Protein AF-A0A6B1IAZ5-F1 (afdb_monomer_lite)

Structure (mmCIF, N/CA/C/O backbone):
data_AF-A0A6B1IAZ5-F1
#
_entry.id   AF-A0A6B1IAZ5-F1
#
loop_
_atom_site.group_PDB
_atom_site.id
_atom_site.type_symbol
_atom_site.label_atom_id
_atom_site.label_alt_id
_atom_site.label_comp_id
_atom_site.label_asym_id
_atom_site.label_entity_id
_atom_site.label_seq_id
_atom_site.pdbx_PDB_ins_code
_atom_site.Cartn_x
_atom_site.Cartn_y
_atom_site.Cartn_z
_atom_site.occupancy
_atom_site.B_iso_or_equiv
_atom_site.auth_seq_id
_atom_site.auth_comp_id
_atom_site.auth_asym_id
_atom_site.auth_atom_id
_atom_site.pdbx_PDB_model_num
ATOM 1 N N . MET A 1 1 ? -28.450 -5.907 46.673 1.00 43.41 1 MET A N 1
ATOM 2 C CA . MET A 1 1 ? -27.528 -5.342 45.671 1.00 43.41 1 MET A CA 1
ATOM 3 C C . MET A 1 1 ? -27.796 -3.849 45.690 1.00 43.41 1 MET A C 1
ATOM 5 O O . MET A 1 1 ? -28.942 -3.483 45.451 1.00 43.41 1 MET A O 1
ATOM 9 N N . GLN A 1 2 ? -26.863 -3.029 46.183 1.00 42.84 2 GLN A N 1
ATOM 10 C CA . GLN A 1 2 ? -27.071 -1.576 46.183 1.00 42.84 2 GLN A CA 1
ATOM 11 C C . GLN A 1 2 ? -27.236 -1.116 44.728 1.00 42.84 2 GLN A C 1
ATOM 13 O O . GLN A 1 2 ? -26.562 -1.676 43.865 1.00 42.84 2 GLN A O 1
ATOM 18 N N . PRO A 1 3 ? -28.147 -0.175 44.434 1.00 50.84 3 PRO A N 1
ATOM 19 C CA . PRO A 1 3 ? -28.150 0.472 43.134 1.00 50.84 3 PRO A CA 1
ATOM 20 C C . PRO A 1 3 ? -26.806 1.189 43.001 1.00 50.84 3 PRO A C 1
ATOM 22 O O . PRO A 1 3 ? -26.506 2.073 43.804 1.00 50.84 3 PRO A O 1
ATOM 25 N N . ASP A 1 4 ? -25.974 0.741 42.065 1.00 60.53 4 ASP A N 1
ATOM 26 C CA . ASP A 1 4 ? -24.736 1.434 41.732 1.00 60.53 4 ASP A CA 1
ATOM 27 C C . ASP A 1 4 ? -25.113 2.866 41.320 1.00 60.53 4 ASP A C 1
ATOM 29 O O . ASP A 1 4 ? -25.962 3.071 40.448 1.00 60.53 4 ASP A O 1
ATOM 33 N N . ASP A 1 5 ? -24.564 3.862 42.017 1.00 75.00 5 ASP A N 1
ATOM 34 C CA . ASP A 1 5 ? -24.858 5.270 41.756 1.00 75.00 5 ASP A CA 1
ATOM 35 C C . ASP A 1 5 ? -24.117 5.717 40.492 1.00 75.00 5 ASP A C 1
ATOM 37 O O . ASP A 1 5 ? -23.000 6.235 40.531 1.00 75.00 5 ASP A O 1
ATOM 41 N N . PHE A 1 6 ? -24.737 5.472 39.339 1.00 80.69 6 PHE A N 1
ATOM 42 C CA . PHE A 1 6 ? -24.192 5.865 38.044 1.00 80.69 6 PHE A CA 1
ATOM 43 C C . PHE A 1 6 ? -24.223 7.382 37.816 1.00 80.69 6 PHE A C 1
ATOM 45 O O . PHE A 1 6 ? -23.653 7.841 36.829 1.00 80.69 6 PHE A O 1
ATOM 52 N N . ALA A 1 7 ? -24.847 8.188 38.688 1.00 74.31 7 ALA A N 1
ATOM 53 C CA . ALA A 1 7 ? -24.984 9.634 38.482 1.00 74.31 7 ALA A CA 1
ATOM 54 C C . ALA A 1 7 ? -23.633 10.364 38.371 1.00 74.31 7 ALA A C 1
ATOM 56 O O . ALA A 1 7 ? -23.561 11.413 37.735 1.00 74.31 7 ALA A O 1
ATOM 57 N N . ALA A 1 8 ? -22.571 9.798 38.953 1.00 82.44 8 ALA A N 1
ATOM 58 C CA . ALA A 1 8 ? -21.211 10.326 38.878 1.00 82.44 8 ALA A CA 1
ATOM 59 C C . ALA A 1 8 ? -20.408 9.858 37.644 1.00 82.44 8 ALA A C 1
ATOM 61 O O . ALA A 1 8 ? -19.316 10.369 37.417 1.00 82.44 8 ALA A O 1
ATOM 62 N N . TYR A 1 9 ? -20.913 8.894 36.867 1.00 89.00 9 TYR A N 1
ATOM 63 C CA . TYR A 1 9 ? -20.209 8.324 35.712 1.00 89.00 9 TYR A CA 1
ATOM 64 C C . TYR A 1 9 ? -20.436 9.166 34.457 1.00 89.00 9 TYR A C 1
ATOM 66 O O . TYR A 1 9 ? -21.559 9.626 34.209 1.00 89.00 9 TYR A O 1
ATOM 74 N N . HIS A 1 10 ? -19.394 9.315 33.636 1.00 92.06 10 HIS A N 1
ATOM 75 C CA . HIS A 1 10 ? -19.522 9.918 32.314 1.00 92.06 10 HIS A CA 1
ATOM 76 C C . HIS A 1 10 ? -20.222 8.955 31.349 1.00 92.06 10 HIS A C 1
ATOM 78 O O . HIS A 1 10 ? -20.108 7.735 31.469 1.00 92.06 10 HIS A O 1
ATOM 84 N N . ASP A 1 11 ? -20.949 9.501 30.372 1.00 92.62 11 ASP A N 1
ATOM 85 C CA . ASP A 1 11 ? -21.664 8.687 29.380 1.00 92.62 11 ASP A CA 1
ATOM 86 C C . ASP A 1 11 ? -20.703 7.789 28.585 1.00 92.62 11 ASP A C 1
ATOM 88 O O . ASP A 1 11 ? -21.051 6.658 28.252 1.00 92.62 11 ASP A O 1
ATOM 92 N N . GLU A 1 12 ? -19.472 8.255 28.361 1.00 93.06 12 GLU A N 1
ATOM 93 C CA . GLU A 1 12 ? -18.404 7.496 27.710 1.00 93.06 12 GLU A CA 1
ATOM 94 C C . GLU A 1 12 ? -18.072 6.194 28.456 1.00 93.06 12 GLU A C 1
ATOM 96 O O . GLU A 1 12 ? -18.023 5.133 27.833 1.00 93.06 12 GLU A O 1
ATOM 101 N N . ASP A 1 13 ? -17.935 6.241 29.786 1.00 92.75 13 ASP A N 1
ATOM 102 C CA . ASP A 1 13 ? -17.631 5.066 30.614 1.00 92.75 13 ASP A CA 1
ATOM 103 C C . ASP A 1 13 ? -18.760 4.028 30.543 1.00 92.75 13 ASP A C 1
ATOM 105 O O . ASP A 1 13 ? -18.535 2.821 30.427 1.00 92.75 13 ASP A O 1
ATOM 109 N N . LEU A 1 14 ? -20.005 4.509 30.566 1.00 93.31 14 LEU A N 1
ATOM 110 C CA . LEU A 1 14 ? -21.200 3.673 30.486 1.00 93.31 14 LEU A CA 1
ATOM 111 C C . LEU A 1 14 ? -21.335 3.018 29.101 1.00 93.31 14 LEU A C 1
ATOM 113 O O . LEU A 1 14 ? -21.616 1.820 28.996 1.00 93.31 14 LEU A O 1
ATOM 117 N N . VAL A 1 15 ? -21.100 3.774 28.024 1.00 94.06 15 VAL A N 1
ATOM 118 C CA . VAL A 1 15 ? -21.112 3.240 26.652 1.00 94.06 15 VAL A CA 1
ATOM 119 C C . VAL A 1 15 ? -19.981 2.230 26.462 1.00 94.06 15 VAL A C 1
ATOM 121 O O . VAL A 1 15 ? -20.206 1.159 25.888 1.00 94.06 15 VAL A O 1
ATOM 124 N N . ARG A 1 16 ? -18.787 2.515 26.988 1.00 92.81 16 ARG A N 1
ATOM 125 C CA . ARG A 1 16 ? -17.624 1.620 26.944 1.00 92.81 16 ARG A CA 1
ATOM 126 C C . ARG A 1 16 ? -17.910 0.276 27.614 1.00 92.81 16 ARG A C 1
ATOM 128 O O . ARG A 1 16 ? -17.621 -0.769 27.026 1.00 92.81 16 ARG A O 1
ATOM 135 N N . ALA A 1 17 ? -18.564 0.291 28.777 1.00 92.25 17 ALA A N 1
ATOM 136 C CA . ALA A 1 17 ? -18.971 -0.921 29.486 1.00 92.25 17 ALA A CA 1
ATOM 137 C C . ALA A 1 17 ? -19.972 -1.782 28.689 1.00 92.25 17 ALA A C 1
ATOM 139 O O . ALA A 1 17 ? -19.888 -3.009 28.718 1.00 92.25 17 ALA A O 1
ATOM 140 N N . LEU A 1 18 ? -20.909 -1.173 27.948 1.00 92.44 18 LEU A N 1
ATOM 141 C CA . LEU A 1 18 ? -21.886 -1.910 27.125 1.00 92.44 18 LEU A CA 1
ATOM 142 C C . LEU A 1 18 ? -21.330 -2.447 25.803 1.00 92.44 18 LEU A C 1
ATOM 144 O O . LEU A 1 18 ? -21.937 -3.356 25.218 1.00 92.44 18 LEU A O 1
ATOM 148 N N . THR A 1 19 ? -20.227 -1.867 25.332 1.00 91.31 19 THR A N 1
ATOM 149 C CA . THR A 1 19 ? -19.639 -2.127 24.017 1.00 91.31 19 THR A CA 1
ATOM 150 C C . THR A 1 19 ? -18.312 -2.871 24.156 1.00 91.31 19 THR A C 1
ATOM 152 O O . THR A 1 19 ? -18.306 -4.100 24.190 1.00 91.31 19 THR A O 1
ATOM 155 N N . LEU A 1 20 ? -17.206 -2.140 24.281 1.00 88.31 20 LEU A N 1
ATOM 156 C CA . LEU A 1 20 ? -15.841 -2.656 24.262 1.00 88.31 20 LEU A CA 1
ATOM 157 C C . LEU A 1 20 ? -15.557 -3.638 25.406 1.00 88.31 20 LEU A C 1
ATOM 159 O O . LEU A 1 20 ? -14.920 -4.667 25.204 1.00 88.31 20 LEU A O 1
ATOM 163 N N . GLU A 1 21 ? -16.043 -3.331 26.606 1.00 90.62 21 GLU A N 1
ATOM 164 C CA . GLU A 1 21 ? -15.701 -4.071 27.827 1.00 90.62 21 GLU A CA 1
ATOM 165 C C . GLU A 1 21 ? -16.830 -4.984 28.299 1.00 90.62 21 GLU A C 1
ATOM 167 O O . GLU A 1 21 ? -16.791 -5.524 29.401 1.00 90.62 21 GLU A O 1
ATOM 172 N N . ARG A 1 22 ? -17.830 -5.212 27.444 1.00 90.44 22 ARG A N 1
ATOM 173 C CA . ARG A 1 22 ? -19.039 -5.974 27.772 1.00 90.44 22 ARG A CA 1
ATOM 174 C C . ARG A 1 22 ? -18.745 -7.336 28.402 1.00 90.44 22 ARG A C 1
ATOM 176 O O . ARG A 1 22 ? -19.464 -7.758 29.303 1.00 90.44 22 ARG A O 1
ATOM 183 N N . ALA A 1 23 ? -17.697 -8.020 27.943 1.00 90.38 23 ALA A N 1
ATOM 184 C CA . ALA A 1 23 ? -17.297 -9.333 28.450 1.00 90.38 23 ALA A CA 1
ATOM 185 C C . ALA A 1 23 ? -16.770 -9.309 29.901 1.00 90.38 23 ALA A C 1
ATOM 187 O O . ALA A 1 23 ? -16.785 -10.344 30.566 1.00 90.38 23 ALA A O 1
ATOM 188 N N . ASN A 1 24 ? -16.346 -8.147 30.404 1.00 91.19 24 ASN A N 1
ATOM 189 C CA . ASN A 1 24 ? -15.800 -7.981 31.753 1.00 91.19 24 ASN A CA 1
ATOM 190 C C . ASN A 1 24 ? -16.894 -7.845 32.822 1.00 91.19 24 ASN A C 1
ATOM 192 O O . ASN A 1 24 ? -16.605 -7.921 34.016 1.00 91.19 24 ASN A O 1
ATOM 196 N N . TYR A 1 25 ? -18.149 -7.650 32.410 1.00 91.19 25 TYR A N 1
ATOM 197 C CA . TYR A 1 25 ? -19.251 -7.332 33.308 1.00 91.19 25 TYR A CA 1
ATOM 198 C C . TYR A 1 25 ? -20.353 -8.389 33.292 1.00 91.19 25 TYR A C 1
ATOM 200 O O . TYR A 1 25 ? -20.648 -9.035 32.288 1.00 91.19 25 TYR A O 1
ATOM 208 N N . GLN A 1 26 ? -21.020 -8.538 34.436 1.00 92.94 26 GLN A N 1
ATOM 209 C CA . GLN A 1 26 ? -22.168 -9.429 34.562 1.00 92.94 26 GLN A CA 1
ATOM 210 C C . GLN A 1 26 ? -23.428 -8.802 33.950 1.00 92.94 26 GLN A C 1
ATOM 212 O O . GLN A 1 26 ? -23.635 -7.590 34.011 1.00 92.94 26 GLN A O 1
ATOM 217 N N . ALA A 1 27 ? -24.331 -9.644 33.439 1.00 92.94 27 ALA A N 1
ATOM 218 C CA . ALA A 1 27 ? -25.578 -9.203 32.811 1.00 92.94 27 ALA A CA 1
ATOM 219 C C . ALA A 1 27 ? -26.436 -8.229 33.658 1.00 92.94 27 ALA A C 1
ATOM 221 O O . ALA A 1 27 ? -26.955 -7.278 33.075 1.00 92.94 27 ALA A O 1
ATOM 222 N N . PRO A 1 28 ? -26.575 -8.379 34.997 1.00 93.50 28 PRO A N 1
ATOM 223 C CA . PRO A 1 28 ? -27.336 -7.426 35.811 1.00 93.50 28 PRO A CA 1
ATOM 224 C C . PRO A 1 28 ? -26.719 -6.024 35.845 1.00 93.50 28 PRO A C 1
ATOM 226 O O . PRO A 1 28 ? -27.450 -5.040 35.822 1.00 93.50 28 PRO A O 1
ATOM 229 N N . TYR A 1 29 ? -25.386 -5.926 35.861 1.00 91.44 29 TYR A N 1
ATOM 230 C CA . TYR A 1 29 ? -24.686 -4.642 35.812 1.00 91.44 29 TYR A CA 1
ATOM 231 C C . TYR A 1 29 ? -24.911 -3.959 34.461 1.00 91.44 29 TYR A C 1
ATOM 233 O O . TYR A 1 29 ? -25.345 -2.812 34.413 1.00 91.44 29 TYR A O 1
ATOM 241 N N . LEU A 1 30 ? -24.725 -4.699 33.363 1.00 93.50 30 LEU A N 1
ATOM 242 C CA . LEU A 1 30 ? -24.967 -4.193 32.009 1.00 93.50 30 LEU A CA 1
ATOM 243 C C . LEU A 1 30 ? -26.422 -3.731 31.817 1.00 93.50 30 LEU A C 1
ATOM 245 O O . LEU A 1 30 ? -26.666 -2.729 31.152 1.00 93.50 30 LEU A O 1
ATOM 249 N N . 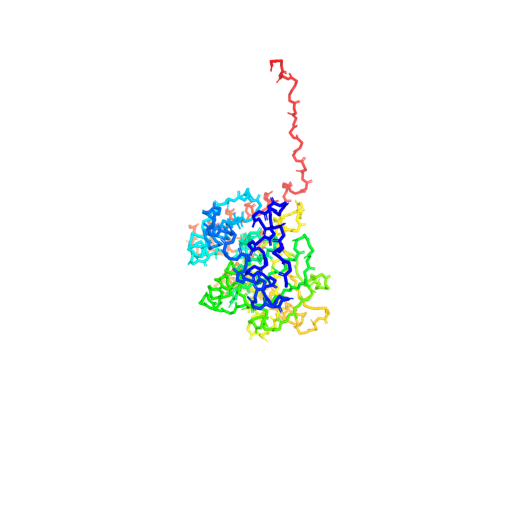ALA A 1 31 ? -27.394 -4.419 32.422 1.00 93.69 31 ALA A N 1
ATOM 250 C CA . ALA A 1 31 ? -28.792 -3.992 32.390 1.00 93.69 31 ALA A CA 1
ATOM 251 C C . ALA A 1 31 ? -29.003 -2.644 33.103 1.00 93.69 31 ALA A C 1
ATOM 253 O O . ALA A 1 31 ? -29.721 -1.790 32.584 1.00 93.69 31 ALA A O 1
ATOM 254 N N . SER A 1 32 ? -28.353 -2.431 34.250 1.00 93.62 32 SER A N 1
ATOM 255 C CA . SER A 1 32 ? -28.411 -1.155 34.973 1.00 93.62 32 SER A CA 1
ATOM 256 C C . SER A 1 32 ? -27.739 -0.019 34.199 1.00 93.62 32 SER A C 1
ATOM 258 O O . SER A 1 32 ? -28.309 1.065 34.101 1.00 93.62 32 SER A O 1
ATOM 260 N N . VAL A 1 33 ? -26.584 -0.280 33.577 1.00 93.75 33 VAL A N 1
ATOM 261 C CA . VAL A 1 33 ? -25.900 0.683 32.697 1.00 93.75 33 VAL A CA 1
ATOM 262 C C . VAL A 1 33 ? -26.792 1.072 31.513 1.00 93.75 33 VAL A C 1
ATOM 264 O O . VAL A 1 33 ? -26.960 2.255 31.221 1.00 93.75 33 VAL A O 1
ATOM 267 N N . ALA A 1 34 ? -27.423 0.092 30.858 1.00 93.88 34 ALA A N 1
ATOM 268 C CA . ALA A 1 34 ? -28.339 0.346 29.747 1.00 93.88 34 ALA A CA 1
ATOM 269 C C . ALA A 1 34 ? -29.573 1.159 30.173 1.00 93.88 34 ALA A C 1
ATOM 271 O O . ALA A 1 34 ? -29.992 2.063 29.451 1.00 93.88 34 ALA A O 1
ATOM 272 N N . ALA A 1 35 ? -30.139 0.871 31.349 1.00 93.69 35 ALA A N 1
ATOM 273 C CA . ALA A 1 35 ? -31.256 1.635 31.897 1.00 93.69 35 ALA A CA 1
ATOM 274 C C . ALA A 1 35 ? -30.867 3.093 32.192 1.00 93.69 35 ALA A C 1
ATOM 276 O O . ALA A 1 35 ? -31.653 4.003 31.924 1.00 93.69 35 ALA A O 1
ATOM 277 N N . GLU A 1 36 ? -29.654 3.324 32.697 1.00 94.44 36 GLU A N 1
ATOM 278 C CA . GLU A 1 36 ? -29.162 4.672 32.969 1.00 94.44 36 GLU A CA 1
ATOM 279 C C . GLU A 1 36 ? -28.921 5.471 31.682 1.00 94.44 36 GLU A C 1
ATOM 281 O O . GLU A 1 36 ? -29.376 6.610 31.582 1.00 94.44 36 GLU A O 1
ATOM 286 N N . LEU A 1 37 ? -28.288 4.882 30.663 1.00 94.38 37 LEU A N 1
ATOM 287 C CA . LEU A 1 37 ? -28.112 5.546 29.364 1.00 94.38 37 LEU A CA 1
ATOM 288 C C . LEU A 1 37 ? -29.457 5.875 28.702 1.00 94.38 37 LEU A C 1
ATOM 290 O O . LEU A 1 37 ? -29.639 6.981 28.191 1.00 94.38 37 LEU A O 1
ATOM 294 N N . ALA A 1 38 ? -30.438 4.970 28.791 1.00 94.00 38 ALA A N 1
ATOM 295 C CA . ALA A 1 38 ? -31.795 5.230 28.314 1.00 94.00 38 ALA A CA 1
ATOM 296 C C . ALA A 1 38 ? -32.456 6.397 29.068 1.00 94.00 38 ALA A C 1
ATOM 298 O O . ALA A 1 38 ? -33.084 7.254 28.446 1.00 94.00 38 ALA A O 1
ATOM 299 N N . ARG A 1 39 ? -32.272 6.488 30.394 1.00 94.75 39 ARG A N 1
ATOM 300 C CA . ARG A 1 39 ? -32.751 7.618 31.212 1.00 94.75 39 ARG A CA 1
ATOM 301 C C . ARG A 1 39 ? -32.116 8.947 30.786 1.00 94.75 39 ARG A C 1
ATOM 303 O O . ARG A 1 39 ? -32.777 9.981 30.858 1.00 94.75 39 ARG A O 1
ATOM 310 N N . ARG A 1 40 ? -30.855 8.919 30.343 1.00 94.38 40 ARG A N 1
ATOM 311 C CA . ARG A 1 40 ? -30.112 10.078 29.814 1.00 94.38 40 ARG A CA 1
ATOM 312 C C . ARG A 1 40 ? -30.388 10.368 28.337 1.00 94.38 40 ARG A C 1
ATOM 314 O O . ARG A 1 40 ? -29.907 11.376 27.832 1.00 94.38 40 ARG A O 1
ATOM 321 N N . ASN A 1 41 ? -31.178 9.529 27.661 1.00 94.69 41 ASN A N 1
ATOM 322 C CA . ASN A 1 41 ? -31.439 9.603 26.223 1.00 94.69 41 ASN A CA 1
ATOM 323 C C . ASN A 1 41 ? -30.154 9.522 25.371 1.00 94.69 41 ASN A C 1
ATOM 325 O O . ASN A 1 41 ? -30.028 10.196 24.349 1.00 94.69 41 ASN A O 1
ATOM 329 N N . VAL A 1 42 ? -29.197 8.699 25.809 1.00 94.19 42 VAL A N 1
ATOM 330 C CA . VAL A 1 42 ? -27.956 8.408 25.083 1.00 94.19 42 VAL A CA 1
ATOM 331 C C . VAL A 1 42 ? -28.111 7.068 24.374 1.00 94.19 42 VAL A C 1
ATOM 333 O O . VAL A 1 42 ? -28.316 6.042 25.021 1.00 94.19 42 VAL A O 1
ATOM 336 N N . ASP A 1 43 ? -28.008 7.073 23.046 1.00 93.94 43 ASP A N 1
ATOM 337 C CA . ASP A 1 43 ? -27.953 5.854 22.239 1.00 93.94 43 ASP A CA 1
ATOM 338 C C . ASP A 1 43 ? -26.490 5.407 22.073 1.00 93.94 43 ASP A C 1
ATOM 340 O O . ASP A 1 43 ? -25.727 6.105 21.400 1.00 93.94 43 ASP A O 1
ATOM 344 N N . PRO A 1 44 ? -26.083 4.249 22.632 1.00 92.69 44 PRO A N 1
ATOM 345 C CA . PRO A 1 44 ? -24.722 3.741 22.489 1.00 92.69 44 PRO A CA 1
ATOM 346 C C . PRO A 1 44 ? -24.273 3.586 21.033 1.00 92.69 44 PRO A C 1
ATOM 348 O O . PRO A 1 44 ? -23.091 3.758 20.755 1.00 92.69 44 PRO A O 1
ATOM 351 N N . GLN A 1 45 ? -25.182 3.258 20.106 1.00 92.19 45 GLN A N 1
ATOM 352 C CA . GLN A 1 45 ? -24.822 3.079 18.696 1.00 92.19 45 GLN A CA 1
ATOM 353 C C . GLN A 1 45 ? -24.537 4.418 18.020 1.00 92.19 45 GLN A C 1
ATOM 355 O O . GLN A 1 45 ? -23.478 4.574 17.421 1.00 92.19 45 GLN A O 1
ATOM 360 N N . ALA A 1 46 ? -25.415 5.412 18.183 1.00 92.88 46 ALA A N 1
ATOM 361 C CA . ALA A 1 46 ? -25.148 6.775 17.717 1.00 92.88 46 ALA A CA 1
ATOM 362 C C . ALA A 1 46 ? -23.907 7.402 18.381 1.00 92.88 46 ALA A C 1
ATOM 364 O O . ALA A 1 46 ? -23.248 8.259 17.792 1.00 92.88 46 ALA A O 1
ATOM 365 N N . PHE A 1 47 ? -23.579 6.975 19.605 1.00 91.44 47 PHE A N 1
ATOM 366 C CA . PHE A 1 47 ? -22.388 7.425 20.317 1.00 91.44 47 PHE A CA 1
ATOM 367 C C . PHE A 1 47 ? -21.105 6.936 19.635 1.00 91.44 47 PHE A C 1
ATOM 369 O O . PHE A 1 47 ? -20.215 7.738 19.370 1.00 91.44 47 PHE A O 1
ATOM 376 N N . ILE A 1 48 ? -21.033 5.645 19.290 1.00 94.44 48 ILE A N 1
ATOM 377 C CA . ILE A 1 48 ? -19.853 5.061 18.630 1.00 94.44 48 ILE A CA 1
ATOM 378 C C . ILE A 1 48 ? -19.812 5.310 17.114 1.00 94.44 48 ILE A C 1
ATOM 380 O O . ILE A 1 48 ? -18.757 5.136 16.508 1.00 94.44 48 ILE A O 1
ATOM 384 N N . ASP A 1 49 ? -20.916 5.753 16.499 1.00 96.44 49 ASP A N 1
ATOM 385 C CA . ASP A 1 49 ? -21.009 6.123 15.072 1.00 96.44 49 ASP A CA 1
ATOM 386 C C . ASP A 1 49 ? -20.309 7.459 14.740 1.00 96.44 49 ASP A C 1
ATOM 388 O O . ASP A 1 49 ? -20.625 8.128 13.761 1.00 96.44 49 ASP A O 1
ATOM 392 N N . GLN A 1 50 ? -19.352 7.873 15.567 1.00 94.88 50 GLN A N 1
ATOM 393 C CA . GLN A 1 50 ? -18.505 9.041 15.363 1.00 94.88 50 GLN A CA 1
ATOM 394 C C . GLN A 1 50 ? -17.063 8.556 15.278 1.00 94.88 50 GLN A C 1
ATOM 396 O O . GLN A 1 50 ? -16.424 8.262 16.286 1.00 94.88 50 GLN A O 1
ATOM 401 N N . VAL A 1 51 ? -16.567 8.422 14.052 1.00 96.69 51 VAL A N 1
ATOM 402 C CA . VAL A 1 51 ? -15.240 7.866 13.770 1.00 96.69 51 VAL A CA 1
ATOM 403 C C . VAL A 1 51 ? -14.418 8.860 12.973 1.00 96.69 51 VAL A C 1
ATOM 405 O O . VAL A 1 51 ? -14.961 9.678 12.226 1.00 96.69 51 VAL A O 1
ATOM 408 N N . GLU A 1 52 ? -13.100 8.792 13.108 1.00 96.75 52 GLU A N 1
ATOM 409 C CA . GLU A 1 52 ? -12.207 9.651 12.340 1.00 96.75 52 GLU A CA 1
ATOM 410 C C . GLU A 1 52 ? -11.617 8.900 11.154 1.00 96.75 52 GLU A C 1
ATOM 412 O O . GLU A 1 52 ? -11.155 7.763 11.271 1.00 96.75 52 GLU A O 1
ATOM 417 N N . VAL A 1 53 ? -11.608 9.563 9.999 1.00 95.94 53 VAL A N 1
ATOM 418 C CA . VAL A 1 53 ? -10.935 9.074 8.799 1.00 95.94 53 VAL A CA 1
ATOM 419 C C . VAL A 1 53 ? -9.912 10.096 8.340 1.00 95.94 53 VAL A C 1
ATOM 421 O O . VAL A 1 53 ? -10.207 11.287 8.222 1.00 95.94 53 VAL A O 1
ATOM 424 N N . ARG A 1 54 ? -8.704 9.624 8.037 1.00 93.75 54 ARG A N 1
ATOM 425 C CA . ARG A 1 54 ? -7.605 10.453 7.542 1.00 93.75 54 ARG A CA 1
ATOM 426 C C . ARG A 1 54 ? -6.988 9.840 6.293 1.00 93.75 54 ARG A C 1
ATOM 428 O O . ARG A 1 54 ? -6.638 8.667 6.280 1.00 93.75 54 ARG A O 1
ATOM 435 N N . TYR A 1 55 ? -6.819 10.653 5.256 1.00 90.31 55 TYR A N 1
ATOM 436 C CA . TYR A 1 55 ? -6.154 10.263 4.013 1.00 90.31 55 TYR A CA 1
ATOM 437 C C . TYR A 1 55 ? -4.730 10.814 3.983 1.00 90.31 55 TYR A C 1
ATOM 439 O O . TYR A 1 55 ? -4.542 12.030 4.061 1.00 90.31 55 TYR A O 1
ATOM 447 N N . HIS A 1 56 ? -3.724 9.944 3.857 1.00 85.00 56 HIS A N 1
ATOM 448 C CA . HIS A 1 56 ? -2.310 10.351 3.921 1.00 85.00 56 HIS A CA 1
ATOM 449 C C . HIS A 1 56 ? -2.016 11.252 5.140 1.00 85.00 56 HIS A C 1
ATOM 451 O O . HIS A 1 56 ? -2.456 10.975 6.256 1.00 85.00 56 HIS A O 1
ATOM 457 N N . ALA A 1 57 ? -1.269 12.337 4.937 1.00 78.12 57 ALA A N 1
ATOM 458 C CA . ALA A 1 57 ? -0.934 13.345 5.936 1.00 78.12 57 ALA A CA 1
ATOM 459 C C . ALA A 1 57 ? -1.960 14.498 6.008 1.00 78.12 57 ALA A C 1
ATOM 461 O O . ALA A 1 57 ? -1.639 15.568 6.520 1.00 78.12 57 ALA A O 1
ATOM 462 N N . ALA A 1 58 ? -3.172 14.323 5.465 1.00 84.38 58 ALA A N 1
ATOM 463 C CA . ALA A 1 58 ? -4.229 15.327 5.584 1.00 84.38 58 ALA A CA 1
ATOM 464 C C . ALA A 1 58 ? -4.763 15.422 7.026 1.00 84.38 58 ALA A C 1
ATOM 466 O O . ALA A 1 58 ? -4.487 14.563 7.865 1.00 84.38 58 ALA A O 1
ATOM 467 N N . ALA A 1 59 ? -5.559 16.456 7.306 1.00 86.31 59 ALA A N 1
ATOM 468 C CA . ALA A 1 59 ? -6.305 16.545 8.559 1.00 86.31 59 ALA A CA 1
ATOM 469 C C . ALA A 1 59 ? -7.305 15.381 8.680 1.00 86.31 59 ALA A C 1
ATOM 471 O O . ALA A 1 59 ? -7.858 14.932 7.669 1.00 86.31 59 ALA A O 1
ATOM 472 N N . SER A 1 60 ? -7.535 14.895 9.904 1.00 89.50 60 SER A N 1
ATOM 473 C CA . SER A 1 60 ? -8.609 13.937 10.156 1.00 89.50 60 SER A CA 1
ATOM 474 C C . SER A 1 60 ? -9.972 14.606 9.973 1.00 89.50 60 SER A C 1
ATOM 476 O O . SER A 1 60 ? -10.140 15.809 10.185 1.00 89.50 60 SER A O 1
ATOM 478 N N . ALA A 1 61 ? -10.946 13.818 9.525 1.00 93.00 61 ALA A N 1
ATOM 479 C CA . ALA A 1 61 ? -12.335 14.227 9.419 1.00 93.00 61 ALA A CA 1
ATOM 480 C C . ALA A 1 61 ? -13.208 13.256 10.213 1.00 93.00 61 ALA A C 1
ATOM 482 O O . ALA A 1 61 ? -13.153 12.045 9.988 1.00 93.00 61 ALA A O 1
ATOM 483 N N . THR A 1 62 ? -14.031 13.791 11.110 1.00 95.56 62 THR A N 1
ATOM 484 C CA . THR A 1 62 ? -15.050 13.016 11.821 1.00 95.56 62 THR A CA 1
ATOM 485 C C . THR A 1 62 ? -16.230 12.743 10.892 1.00 95.56 62 THR A C 1
ATOM 487 O O . THR A 1 62 ? -16.716 13.644 10.203 1.00 95.56 62 THR A O 1
ATOM 490 N N . CYS A 1 63 ? -16.687 11.497 10.850 1.00 96.31 63 CYS A N 1
ATOM 491 C CA . CYS A 1 63 ? -17.793 11.050 10.011 1.00 96.31 63 CYS A CA 1
ATOM 492 C C . CYS A 1 63 ? -18.491 9.831 10.628 1.00 96.31 63 CYS A C 1
ATOM 494 O O . CYS A 1 63 ? -18.044 9.306 11.649 1.00 96.31 63 CYS A O 1
ATOM 496 N N . THR A 1 64 ? -19.586 9.384 10.011 1.00 97.75 64 THR A N 1
ATOM 497 C CA . THR A 1 64 ? -20.256 8.146 10.429 1.00 97.75 64 THR A CA 1
ATOM 498 C C . THR A 1 64 ? -19.509 6.908 9.949 1.00 97.75 64 THR A C 1
ATOM 500 O O . THR A 1 64 ? -18.775 6.950 8.956 1.00 97.75 64 THR A O 1
ATOM 503 N N . ILE A 1 65 ? -19.742 5.763 10.589 1.00 97.25 65 ILE A N 1
ATOM 504 C CA . ILE A 1 65 ? -19.190 4.465 10.181 1.00 97.25 65 ILE A CA 1
ATOM 505 C C . ILE A 1 65 ? -19.587 4.156 8.735 1.00 97.25 65 ILE A C 1
ATOM 507 O O . ILE A 1 65 ? -18.759 3.711 7.941 1.00 97.25 65 ILE A O 1
ATOM 511 N N . ALA A 1 66 ? -20.833 4.443 8.350 1.00 96.88 66 ALA A N 1
ATOM 512 C CA . ALA A 1 66 ? -21.296 4.243 6.977 1.00 96.88 66 ALA A CA 1
ATOM 513 C C . ALA A 1 66 ? -20.495 5.081 5.962 1.00 96.88 66 ALA A C 1
ATOM 515 O O . ALA A 1 66 ? -20.118 4.579 4.902 1.00 96.88 66 ALA A O 1
ATOM 516 N N . GLN A 1 67 ? -20.196 6.341 6.292 1.00 96.38 67 GLN A N 1
ATOM 517 C CA . GLN A 1 67 ? -19.373 7.219 5.455 1.00 96.38 67 GLN A CA 1
ATOM 518 C C . GLN A 1 67 ? -17.914 6.749 5.400 1.00 96.38 67 GLN A C 1
ATOM 520 O O . GLN A 1 67 ? -17.301 6.778 4.332 1.00 96.38 67 GLN A O 1
ATOM 525 N N . ALA A 1 68 ? -17.366 6.271 6.518 1.00 96.38 68 ALA A N 1
ATOM 526 C CA . ALA A 1 68 ? -16.025 5.701 6.574 1.00 96.38 68 ALA A CA 1
ATOM 527 C C . ALA A 1 68 ? -15.895 4.449 5.685 1.00 96.38 68 ALA A C 1
ATOM 529 O O . ALA A 1 68 ? -14.963 4.345 4.887 1.00 96.38 68 ALA A O 1
ATOM 530 N N . LEU A 1 69 ? -16.861 3.528 5.747 1.00 96.00 69 LEU A N 1
ATOM 531 C CA . LEU A 1 69 ? -16.878 2.321 4.910 1.00 96.00 69 LEU A CA 1
ATOM 532 C C . LEU A 1 69 ? -17.038 2.640 3.418 1.00 96.00 69 LEU A C 1
ATOM 534 O O . LEU A 1 69 ? -16.410 1.987 2.577 1.00 96.00 69 LEU A O 1
ATOM 538 N N . ALA A 1 70 ? -17.823 3.670 3.082 1.00 94.25 70 ALA A N 1
ATOM 539 C CA . ALA A 1 70 ? -17.933 4.158 1.710 1.00 94.25 70 ALA A CA 1
ATOM 540 C C . ALA A 1 70 ? -16.570 4.624 1.173 1.00 94.25 70 ALA A C 1
ATOM 542 O O . ALA A 1 70 ? -16.177 4.203 0.089 1.00 94.25 70 ALA A O 1
ATOM 543 N N . LYS A 1 71 ? -15.792 5.374 1.969 1.00 91.69 71 LYS A N 1
ATOM 544 C CA . LYS A 1 71 ? -14.424 5.786 1.598 1.00 91.69 71 LYS A CA 1
ATOM 545 C C . LYS A 1 71 ? -13.483 4.606 1.383 1.00 91.69 71 LYS A C 1
ATOM 547 O O . LYS A 1 71 ? -12.673 4.630 0.468 1.00 91.69 71 LYS A O 1
ATOM 552 N N . ALA A 1 72 ? -13.595 3.559 2.197 1.00 89.00 72 ALA A N 1
ATOM 553 C CA . ALA A 1 72 ? -12.812 2.339 2.010 1.00 89.00 72 ALA A CA 1
ATOM 554 C C . ALA A 1 72 ? -13.240 1.516 0.777 1.00 89.00 72 ALA A C 1
ATOM 556 O O . ALA A 1 72 ? -12.527 0.597 0.381 1.00 89.00 72 ALA A O 1
ATOM 557 N N . SER A 1 73 ? -14.424 1.785 0.214 1.00 85.12 73 SER A N 1
ATOM 558 C CA . SER A 1 73 ? -14.926 1.122 -1.000 1.00 85.12 73 SER A CA 1
ATOM 559 C C . SER A 1 73 ? -14.470 1.833 -2.275 1.00 85.12 73 SER A C 1
ATOM 561 O O . SER A 1 73 ? -14.537 1.250 -3.355 1.00 85.12 73 SER A O 1
ATOM 563 N N . GLU A 1 74 ? -14.039 3.091 -2.163 1.00 87.12 74 GLU A N 1
ATOM 564 C CA . GLU A 1 74 ? -13.463 3.846 -3.272 1.00 87.12 74 GLU A CA 1
ATOM 565 C C . GLU A 1 74 ? -12.115 3.238 -3.689 1.00 87.12 74 GLU A C 1
ATOM 567 O O . GLU A 1 74 ? -11.388 2.650 -2.883 1.00 87.12 74 GLU A O 1
ATOM 572 N N . GLU A 1 75 ? -11.771 3.367 -4.972 1.00 85.19 75 GLU A N 1
ATOM 573 C CA . GLU A 1 75 ? -10.500 2.862 -5.484 1.00 85.19 75 GLU A CA 1
ATOM 574 C C . GLU A 1 75 ? -9.338 3.665 -4.886 1.00 85.19 75 GLU A C 1
ATOM 576 O O . GLU A 1 75 ? -9.072 4.806 -5.265 1.00 85.19 75 GLU A O 1
ATOM 581 N N . LEU A 1 76 ? -8.645 3.058 -3.922 1.00 87.88 76 LEU A N 1
ATOM 582 C CA . LEU A 1 76 ? -7.465 3.640 -3.298 1.00 87.88 76 LEU A CA 1
ATOM 583 C C . LEU A 1 76 ? -6.268 3.497 -4.254 1.00 87.88 76 LEU A C 1
ATOM 585 O O . LEU A 1 76 ? -5.922 2.363 -4.606 1.00 87.88 76 LEU A O 1
ATOM 589 N N . PRO A 1 77 ? -5.606 4.597 -4.666 1.00 90.75 77 PRO A N 1
ATOM 590 C CA . PRO A 1 77 ? -4.442 4.503 -5.539 1.00 90.75 77 PRO A CA 1
ATOM 591 C C . PRO A 1 77 ? -3.307 3.699 -4.897 1.00 90.75 77 PRO A C 1
ATOM 593 O O . PRO A 1 77 ? -3.201 3.601 -3.674 1.00 90.75 77 PRO A O 1
ATOM 596 N N . LEU A 1 78 ? -2.433 3.127 -5.725 1.00 91.56 78 LEU A N 1
ATOM 597 C CA . LEU A 1 78 ? -1.321 2.302 -5.253 1.00 91.56 78 LEU A CA 1
ATOM 598 C C . LEU A 1 78 ? -0.430 3.072 -4.259 1.00 91.56 78 LEU A C 1
ATOM 600 O O . LEU A 1 78 ? -0.025 4.201 -4.529 1.00 91.56 78 LEU A O 1
ATOM 604 N N . TRP A 1 79 ? -0.137 2.445 -3.116 1.00 91.31 79 TRP A N 1
ATOM 605 C CA . TRP A 1 79 ? 0.630 2.982 -1.980 1.00 91.31 79 TRP A CA 1
ATOM 606 C C . TRP A 1 79 ? 0.010 4.191 -1.281 1.00 91.31 79 TRP A C 1
ATOM 608 O O . TRP A 1 79 ? 0.670 4.879 -0.500 1.00 91.31 79 TRP A O 1
ATOM 618 N N . HIS A 1 80 ? -1.268 4.460 -1.540 1.00 91.06 80 HIS A N 1
ATOM 619 C CA . HIS A 1 80 ? -2.016 5.428 -0.759 1.00 91.06 80 HIS A CA 1
ATOM 620 C C . HIS A 1 80 ? -2.566 4.792 0.509 1.00 91.06 80 HIS A C 1
ATOM 622 O O . HIS A 1 80 ? -2.771 3.578 0.561 1.00 91.06 80 HIS A O 1
ATOM 628 N N . LEU A 1 81 ? -2.792 5.631 1.523 1.00 91.75 81 LEU A N 1
ATOM 629 C CA . LEU A 1 81 ? -3.206 5.190 2.848 1.00 91.75 81 LEU A CA 1
ATOM 630 C C . LEU A 1 81 ? -4.452 5.912 3.362 1.00 91.75 81 LEU A C 1
ATOM 632 O O . LEU A 1 81 ? -4.640 7.112 3.133 1.00 91.75 81 LEU A O 1
ATOM 636 N N . LEU A 1 82 ? -5.256 5.167 4.112 1.00 94.69 82 LEU A N 1
ATOM 637 C CA . LEU A 1 82 ? -6.401 5.636 4.880 1.00 94.69 82 LEU A CA 1
ATOM 638 C C . LEU A 1 82 ? -6.265 5.143 6.320 1.00 94.69 82 LEU A C 1
ATOM 640 O O . LEU A 1 82 ? -6.147 3.944 6.555 1.00 94.69 82 LEU A O 1
ATOM 644 N N . ALA A 1 83 ? -6.291 6.058 7.280 1.00 95.94 83 ALA A N 1
ATOM 645 C CA . ALA A 1 83 ? -6.379 5.731 8.695 1.00 95.94 83 ALA A CA 1
ATOM 646 C C . ALA A 1 83 ? -7.831 5.844 9.162 1.00 95.94 83 ALA A C 1
ATOM 648 O O . ALA A 1 83 ? -8.505 6.824 8.843 1.00 95.94 83 ALA A O 1
ATOM 649 N N . PHE A 1 84 ? -8.279 4.844 9.912 1.00 97.44 84 PHE A N 1
ATOM 650 C CA . PHE A 1 84 ? -9.601 4.746 10.510 1.00 97.44 84 PHE A CA 1
ATOM 651 C C . PHE A 1 84 ? -9.433 4.650 12.018 1.00 97.44 84 PHE A C 1
ATOM 653 O O . PHE A 1 84 ? -8.938 3.635 12.509 1.00 97.44 84 PHE A O 1
ATOM 660 N N . THR A 1 85 ? -9.841 5.683 12.741 1.00 97.12 85 THR A N 1
ATOM 661 C CA . THR A 1 85 ? -9.792 5.713 14.203 1.00 97.12 85 THR A CA 1
ATOM 662 C C . THR A 1 85 ? -11.203 5.532 14.733 1.00 97.12 85 THR A C 1
ATOM 664 O O . THR A 1 85 ? -12.111 6.299 14.401 1.00 97.12 85 THR A O 1
ATOM 667 N N . ARG A 1 86 ? -11.406 4.474 15.521 1.00 95.12 86 ARG A N 1
ATOM 668 C CA . ARG A 1 86 ? -12.696 4.214 16.171 1.00 95.12 86 ARG A CA 1
ATOM 669 C C . ARG A 1 86 ? -12.884 5.158 17.357 1.00 95.12 86 ARG A C 1
ATOM 671 O O . ARG A 1 86 ? -11.910 5.702 17.864 1.00 95.12 86 ARG A O 1
ATOM 678 N N . TYR A 1 87 ? -14.115 5.276 17.846 1.00 92.75 87 TYR A N 1
ATOM 679 C CA . TYR A 1 87 ? -14.458 6.200 18.933 1.00 92.75 87 TYR A CA 1
ATOM 680 C C . TYR A 1 87 ? -13.517 6.100 20.151 1.00 92.75 87 TYR A C 1
ATOM 682 O O . TYR A 1 87 ? -13.011 7.103 20.636 1.00 92.75 87 TYR A O 1
ATOM 690 N N . PHE A 1 88 ? -13.200 4.878 20.597 1.00 92.12 88 PHE A N 1
ATOM 691 C CA . PHE A 1 88 ? -12.299 4.635 21.734 1.00 92.12 88 PHE A CA 1
ATOM 692 C C . PHE A 1 88 ? -10.798 4.602 21.369 1.00 92.12 88 PHE A C 1
ATOM 694 O O . PHE A 1 88 ? -10.018 3.923 22.033 1.00 92.12 88 PHE A O 1
ATOM 701 N N . GLY A 1 89 ? -10.384 5.299 20.309 1.00 91.06 89 GLY A N 1
ATOM 702 C CA . GLY A 1 89 ? -8.989 5.693 20.071 1.00 91.06 89 GLY A CA 1
ATOM 703 C C . GLY A 1 89 ? -8.102 4.728 19.277 1.00 91.06 89 GLY A C 1
ATOM 704 O O . GLY A 1 89 ? -7.135 5.180 18.666 1.00 91.06 89 GLY A O 1
ATOM 705 N N . ASP A 1 90 ? -8.403 3.426 19.217 1.00 95.88 90 ASP A N 1
ATOM 706 C CA . ASP A 1 90 ? -7.598 2.529 18.367 1.00 95.88 90 ASP A CA 1
ATOM 707 C C . ASP A 1 90 ? -7.744 2.887 16.889 1.00 95.88 90 ASP A C 1
ATOM 709 O O . ASP A 1 90 ? -8.801 3.345 16.437 1.00 95.88 90 ASP A O 1
ATOM 713 N N . THR A 1 91 ? -6.685 2.625 16.124 1.00 97.38 91 THR A N 1
ATOM 714 C CA . THR A 1 91 ? -6.596 3.015 14.718 1.00 97.38 91 THR A CA 1
ATOM 715 C C . THR A 1 91 ? -6.154 1.850 13.839 1.00 97.38 91 THR A C 1
ATOM 717 O O . THR A 1 91 ? -5.172 1.171 14.135 1.00 97.38 91 THR A O 1
ATOM 720 N N . LEU A 1 92 ? -6.844 1.654 12.713 1.00 97.38 92 LEU A N 1
ATOM 721 C CA . LEU A 1 92 ? -6.356 0.837 11.602 1.00 97.38 92 LEU A CA 1
ATOM 722 C C . LEU A 1 92 ? -5.873 1.742 10.473 1.00 97.38 92 LEU A C 1
ATOM 724 O O . LEU A 1 92 ? -6.639 2.552 9.953 1.00 97.38 92 LEU A O 1
ATOM 728 N N . VAL A 1 93 ? -4.616 1.585 10.059 1.00 95.69 93 VAL A N 1
ATOM 729 C CA . VAL A 1 93 ? -4.067 2.271 8.881 1.00 95.69 93 VAL A CA 1
ATOM 730 C C . VAL A 1 93 ? -3.982 1.288 7.725 1.00 95.69 93 VAL A C 1
ATOM 732 O O . VAL A 1 93 ? -3.171 0.364 7.741 1.00 95.69 93 VAL A O 1
ATOM 735 N N . VAL A 1 94 ? -4.819 1.506 6.716 1.00 96.06 94 VAL A N 1
ATOM 736 C CA . VAL A 1 94 ? -4.927 0.688 5.510 1.00 96.06 94 VAL A CA 1
ATOM 737 C C . VAL A 1 94 ? -4.121 1.329 4.392 1.00 96.06 94 VAL A C 1
ATOM 739 O O . VAL A 1 94 ? -4.400 2.461 4.007 1.00 96.06 94 VAL A O 1
ATOM 742 N N . GLN A 1 95 ? -3.167 0.596 3.830 1.00 94.75 95 GLN A N 1
ATOM 743 C CA . GLN A 1 95 ? -2.402 0.988 2.652 1.00 94.75 95 GLN A CA 1
ATOM 744 C C . GLN A 1 95 ? -2.721 0.065 1.476 1.00 94.75 95 GLN A C 1
ATOM 746 O O . GLN A 1 95 ? -2.754 -1.158 1.625 1.00 94.75 95 GLN A O 1
ATOM 751 N N . ARG A 1 96 ? -2.917 0.635 0.282 1.00 94.00 96 ARG A N 1
ATOM 752 C CA . ARG A 1 96 ? -3.046 -0.161 -0.944 1.00 94.00 96 ARG A CA 1
ATOM 753 C C . ARG A 1 96 ? -1.685 -0.698 -1.379 1.00 94.00 96 ARG A C 1
ATOM 755 O O . ARG A 1 96 ? -0.789 0.076 -1.704 1.00 94.00 96 ARG A O 1
ATOM 762 N N . G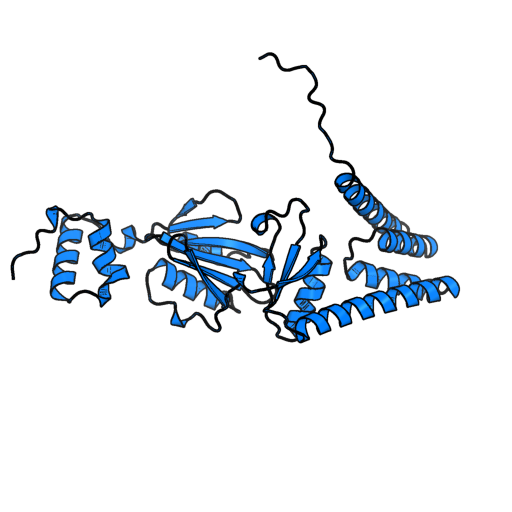LU A 1 97 ? -1.575 -2.014 -1.486 1.00 93.75 97 GLU A N 1
ATOM 763 C CA . GLU A 1 97 ? -0.440 -2.705 -2.097 1.00 93.75 97 GLU A CA 1
ATOM 764 C C . GLU A 1 97 ? -0.802 -3.241 -3.486 1.00 93.75 97 GLU A C 1
ATOM 766 O O . GLU A 1 97 ? -1.941 -3.131 -3.938 1.00 93.75 97 GLU A O 1
ATOM 771 N N . LEU A 1 98 ? 0.168 -3.824 -4.195 1.00 91.12 98 LEU A N 1
ATOM 772 C CA . LEU A 1 98 ? -0.013 -4.251 -5.588 1.00 91.12 98 LEU A CA 1
ATOM 773 C C . LEU A 1 98 ? -1.176 -5.247 -5.765 1.00 91.12 98 LEU A C 1
ATOM 775 O O . LEU A 1 98 ? -1.997 -5.102 -6.670 1.00 91.12 98 LEU A O 1
ATOM 779 N N . ARG A 1 99 ? -1.244 -6.266 -4.899 1.00 90.56 99 ARG A N 1
ATOM 780 C CA . ARG A 1 99 ? -2.235 -7.361 -4.960 1.00 90.56 99 ARG A CA 1
ATOM 781 C C . ARG A 1 99 ? -3.065 -7.507 -3.686 1.00 90.56 99 ARG A C 1
ATOM 783 O O . ARG A 1 99 ? -3.841 -8.444 -3.570 1.00 90.56 99 ARG A O 1
ATOM 790 N N . SER A 1 100 ? -2.905 -6.595 -2.736 1.00 94.06 100 SER A N 1
ATOM 791 C CA . SER A 1 100 ? -3.494 -6.698 -1.401 1.00 94.06 100 SER A CA 1
ATOM 792 C C . SER A 1 100 ? -3.602 -5.321 -0.745 1.00 94.06 100 SER A C 1
ATOM 794 O O . SER A 1 100 ? -3.325 -4.287 -1.360 1.00 94.06 100 SER A O 1
ATOM 796 N N . TYR A 1 101 ? -4.033 -5.306 0.505 1.00 95.31 101 TYR A N 1
ATOM 797 C CA . TYR A 1 101 ? -3.979 -4.166 1.400 1.00 95.31 101 TYR A CA 1
ATOM 798 C C . TYR A 1 101 ? -3.105 -4.537 2.589 1.00 95.31 101 TYR A C 1
ATOM 800 O O . TYR A 1 101 ? -3.251 -5.629 3.137 1.00 95.31 101 TYR A O 1
ATOM 808 N N . LEU A 1 102 ? -2.214 -3.638 2.987 1.00 96.19 102 LEU A N 1
ATOM 809 C CA . LEU A 1 102 ? -1.509 -3.730 4.257 1.00 96.19 102 LEU A CA 1
ATOM 810 C C . LEU A 1 102 ? -2.339 -3.002 5.314 1.00 96.19 102 LEU A C 1
ATOM 812 O O . LEU A 1 102 ? -2.703 -1.844 5.120 1.00 96.19 102 LEU A O 1
ATOM 816 N N . VAL A 1 103 ? -2.625 -3.666 6.426 1.00 97.12 103 VAL A N 1
ATOM 817 C CA . VAL A 1 103 ? -3.320 -3.079 7.572 1.00 97.12 103 VAL A CA 1
ATOM 818 C C . VAL A 1 103 ? -2.347 -3.012 8.737 1.00 97.12 103 VAL A C 1
ATOM 820 O O . VAL A 1 103 ? -1.831 -4.041 9.165 1.00 97.12 103 VAL A O 1
ATOM 823 N N . ASN A 1 104 ? -2.115 -1.806 9.249 1.00 96.19 104 ASN A N 1
ATOM 824 C CA . ASN A 1 104 ? -1.321 -1.555 10.447 1.00 96.19 104 ASN A CA 1
ATOM 825 C C . ASN A 1 104 ? -2.273 -1.300 11.615 1.00 96.19 104 ASN A C 1
ATOM 827 O O . ASN A 1 104 ? -3.183 -0.474 11.502 1.00 96.19 104 ASN A O 1
ATOM 831 N N . VAL A 1 105 ? -2.058 -1.999 12.723 1.00 97.06 105 VAL A N 1
ATOM 832 C CA . VAL A 1 105 ? -2.885 -1.916 13.926 1.00 97.06 105 VAL A CA 1
ATOM 833 C C . VAL A 1 105 ? -2.192 -1.034 14.951 1.00 97.06 105 VAL A C 1
ATOM 835 O O . VAL A 1 105 ? -1.064 -1.323 15.351 1.00 97.06 105 VAL A O 1
ATOM 838 N N . TYR A 1 106 ? -2.898 -0.008 15.415 1.00 96.00 106 TYR A N 1
ATOM 839 C CA . TYR A 1 106 ? -2.477 0.850 16.515 1.00 96.00 106 TYR A CA 1
ATOM 840 C C . TYR A 1 106 ? -3.471 0.743 17.668 1.00 96.00 106 TYR A C 1
ATOM 842 O O . TYR A 1 106 ? -4.684 0.857 17.464 1.00 96.00 106 TYR A O 1
ATOM 850 N N . ARG A 1 107 ? -2.948 0.518 18.874 1.00 94.25 107 ARG A N 1
ATOM 851 C CA . ARG A 1 107 ? -3.715 0.504 20.122 1.00 94.25 107 ARG A CA 1
ATOM 852 C C . ARG A 1 107 ? -3.426 1.804 20.861 1.00 94.25 107 ARG A C 1
ATOM 854 O O . ARG A 1 107 ? -2.319 2.001 21.356 1.00 94.25 107 ARG A O 1
ATOM 861 N N . GLY A 1 108 ? -4.387 2.724 20.853 1.00 91.12 108 GLY A N 1
ATOM 862 C CA . GLY A 1 108 ? -4.105 4.138 21.107 1.00 91.12 108 GLY A CA 1
ATOM 863 C C . GLY A 1 108 ? -3.012 4.667 20.167 1.00 91.12 108 GLY A C 1
ATOM 864 O O . GLY A 1 108 ? -3.163 4.619 18.947 1.00 91.12 108 GLY A O 1
ATOM 865 N N . GLU A 1 109 ? -1.899 5.140 20.732 1.00 88.25 109 GLU A N 1
ATOM 866 C CA . GLU A 1 109 ? -0.756 5.676 19.972 1.00 88.25 109 GLU A CA 1
ATOM 867 C C . GLU A 1 109 ? 0.324 4.627 19.652 1.00 88.25 109 GLU A C 1
ATOM 869 O O . GLU A 1 109 ? 1.252 4.900 18.889 1.00 88.25 109 GLU A O 1
ATOM 874 N N . GLU A 1 110 ? 0.221 3.419 20.211 1.00 93.44 110 GLU A N 1
ATOM 875 C CA . GLU A 1 110 ? 1.253 2.392 20.079 1.00 93.44 110 GLU A CA 1
ATOM 876 C C . GLU A 1 110 ? 0.993 1.487 18.874 1.00 93.44 110 GLU A C 1
ATOM 878 O O . GLU A 1 110 ? -0.095 0.929 18.708 1.00 93.44 110 GLU A O 1
ATOM 883 N N . TYR A 1 111 ? 2.020 1.301 18.043 1.00 94.00 111 TYR A N 1
ATOM 884 C CA . TYR A 1 111 ? 2.010 0.286 16.995 1.00 94.00 111 TYR A CA 1
ATOM 885 C C . TYR A 1 111 ? 1.986 -1.115 17.622 1.00 94.00 111 TYR A C 1
ATOM 887 O O . TYR A 1 111 ? 2.815 -1.436 18.472 1.00 94.00 111 TYR A O 1
ATOM 895 N N . ALA A 1 112 ? 1.042 -1.955 17.194 1.00 95.06 112 ALA A N 1
ATOM 896 C CA . ALA A 1 112 ? 0.891 -3.314 17.704 1.00 95.06 112 ALA A CA 1
ATOM 897 C C . ALA A 1 112 ? 1.460 -4.363 16.735 1.00 95.06 112 ALA A C 1
ATOM 899 O O . ALA A 1 112 ? 2.344 -5.142 17.093 1.00 95.06 112 ALA A O 1
ATOM 900 N N . PHE A 1 113 ? 0.915 -4.431 15.520 1.00 95.69 113 PHE A N 1
ATOM 901 C CA . PHE A 1 113 ? 1.330 -5.360 14.465 1.00 95.69 113 PHE A CA 1
ATOM 902 C C . PHE A 1 113 ? 0.689 -4.970 13.128 1.00 95.69 113 PHE A C 1
ATOM 904 O O . PHE A 1 113 ? -0.209 -4.130 13.075 1.00 95.69 113 PHE A O 1
ATOM 911 N N . SER A 1 114 ? 1.114 -5.625 12.048 1.00 96.75 114 SER A N 1
ATOM 912 C CA . SER A 1 114 ? 0.530 -5.459 10.715 1.00 96.75 114 SER A CA 1
ATOM 913 C C . SER A 1 114 ? 0.153 -6.788 10.082 1.00 96.75 114 SER A C 1
ATOM 915 O O . SER A 1 114 ? 0.707 -7.823 10.439 1.00 96.75 114 SER A O 1
ATOM 917 N N . PHE A 1 115 ? -0.768 -6.782 9.126 1.00 96.88 115 PHE A N 1
ATOM 918 C CA . PHE A 1 115 ? -1.151 -7.972 8.362 1.00 96.88 115 PHE A CA 1
ATOM 919 C C . PHE A 1 115 ? -1.694 -7.591 6.982 1.00 96.88 115 PHE A C 1
ATOM 921 O O . PHE A 1 115 ? -2.041 -6.436 6.733 1.00 96.88 115 PHE A O 1
ATOM 928 N N . PHE A 1 116 ? -1.768 -8.566 6.074 1.00 96.06 116 PHE A N 1
ATOM 929 C CA . PHE A 1 116 ? -2.278 -8.349 4.720 1.00 96.06 116 PHE A CA 1
ATOM 930 C C . PHE A 1 116 ? -3.711 -8.846 4.560 1.00 96.06 116 PHE A C 1
ATOM 932 O O . PHE A 1 116 ? -4.076 -9.912 5.054 1.00 96.06 116 PHE A O 1
ATOM 939 N N . VAL A 1 117 ? -4.495 -8.100 3.785 1.00 95.75 117 VAL A N 1
ATOM 940 C CA . VAL A 1 117 ? -5.845 -8.466 3.354 1.00 95.75 117 VAL A CA 1
ATOM 941 C C . VAL A 1 117 ? -5.869 -8.513 1.829 1.00 95.75 117 VAL A C 1
ATOM 943 O O . VAL A 1 117 ? -5.570 -7.521 1.171 1.00 95.75 117 VAL A O 1
ATOM 946 N N . ALA A 1 118 ? -6.185 -9.668 1.244 1.00 92.00 118 ALA A N 1
ATOM 947 C CA . ALA A 1 118 ? -6.110 -9.857 -0.209 1.00 92.00 118 ALA A CA 1
ATOM 948 C C . ALA A 1 118 ? -7.263 -9.173 -0.966 1.00 92.00 118 ALA A C 1
ATOM 950 O O . ALA A 1 118 ? -7.054 -8.577 -2.020 1.00 92.00 118 ALA A O 1
ATOM 951 N N . GLU A 1 119 ? -8.476 -9.239 -0.418 1.00 91.75 119 GLU A N 1
ATOM 952 C CA . GLU A 1 119 ? -9.701 -8.848 -1.116 1.00 91.75 119 GLU A CA 1
ATOM 953 C C . GLU A 1 119 ? -10.356 -7.615 -0.488 1.00 91.75 119 GLU A C 1
ATOM 955 O O . GLU A 1 119 ? -10.434 -7.486 0.736 1.00 91.75 119 GLU A O 1
ATOM 960 N N . GLY A 1 120 ? -10.908 -6.738 -1.333 1.00 92.44 120 GLY A N 1
ATOM 961 C CA . GLY A 1 120 ? -11.620 -5.540 -0.879 1.00 92.44 120 GLY A CA 1
ATOM 962 C C . GLY A 1 120 ? -12.853 -5.855 -0.026 1.00 92.44 120 GLY A C 1
ATOM 963 O O . GLY A 1 120 ? -13.129 -5.147 0.937 1.00 92.44 120 GLY A O 1
ATOM 964 N N . GLN A 1 121 ? -13.560 -6.955 -0.307 1.00 93.38 121 GLN A N 1
ATOM 965 C CA . GLN A 1 121 ? -14.720 -7.366 0.491 1.00 93.38 121 GLN A CA 1
ATOM 966 C C . GLN A 1 121 ? -14.320 -7.792 1.913 1.00 93.38 121 GLN A C 1
ATOM 968 O O . GLN A 1 121 ? -14.996 -7.436 2.879 1.00 93.38 121 GLN A O 1
ATOM 973 N N . SER A 1 122 ? -13.203 -8.510 2.049 1.00 94.75 122 SER A N 1
ATOM 974 C CA . SER A 1 122 ? -12.644 -8.898 3.349 1.00 94.75 122 SER A CA 1
ATOM 975 C C . SER A 1 122 ? -12.174 -7.678 4.138 1.00 94.75 122 SER A C 1
ATOM 977 O O . SER A 1 122 ? -12.418 -7.592 5.339 1.00 94.75 122 SER A O 1
ATOM 979 N N . LEU A 1 123 ? -11.574 -6.691 3.460 1.00 96.12 123 LEU A N 1
ATOM 980 C CA . LEU A 1 123 ? -11.214 -5.410 4.070 1.00 96.12 123 LEU A CA 1
ATOM 981 C C . LEU A 1 123 ? -12.458 -4.658 4.570 1.00 96.12 123 LEU A C 1
ATOM 983 O O . LEU A 1 123 ? -12.454 -4.131 5.678 1.00 96.12 123 LEU A O 1
ATOM 987 N N . GLN A 1 124 ? -13.534 -4.638 3.781 1.00 95.75 124 GLN A N 1
ATOM 988 C CA . GLN A 1 124 ? -14.802 -4.020 4.172 1.00 95.75 124 GLN A CA 1
ATOM 989 C C . GLN A 1 124 ? -15.420 -4.682 5.409 1.00 95.75 124 GLN A C 1
ATOM 991 O O . GLN A 1 124 ? -15.933 -3.982 6.282 1.00 95.75 124 GLN A O 1
ATOM 996 N N . ASP A 1 125 ? -15.380 -6.015 5.512 1.00 95.81 125 ASP A N 1
ATOM 997 C CA . ASP A 1 125 ? -15.886 -6.707 6.704 1.00 95.81 125 ASP A CA 1
ATOM 998 C C . ASP A 1 125 ? -15.025 -6.455 7.945 1.00 95.81 125 ASP A C 1
ATOM 1000 O O . ASP A 1 125 ? -15.563 -6.165 9.015 1.00 95.81 125 ASP A O 1
ATOM 1004 N N . LEU A 1 126 ? -13.699 -6.476 7.781 1.00 97.56 126 LEU A N 1
ATOM 1005 C CA . LEU A 1 126 ? -12.743 -6.119 8.827 1.00 97.56 126 LEU A CA 1
ATOM 1006 C C . LEU A 1 126 ? -13.020 -4.712 9.372 1.00 97.56 126 LEU A C 1
ATOM 1008 O O . LEU A 1 126 ? -13.212 -4.544 10.575 1.00 97.56 126 LEU A O 1
ATOM 1012 N N . LEU A 1 127 ? -13.078 -3.709 8.489 1.00 97.62 127 LEU A N 1
ATOM 1013 C CA . LEU A 1 127 ? -13.314 -2.319 8.879 1.00 97.62 127 LEU A CA 1
ATOM 1014 C C . LEU A 1 127 ? -14.679 -2.147 9.543 1.00 97.62 127 LEU A C 1
ATOM 1016 O O . LEU A 1 127 ? -14.779 -1.443 10.543 1.00 97.62 127 LEU A O 1
ATOM 1020 N N . ARG A 1 128 ? -15.723 -2.822 9.042 1.00 97.25 128 ARG A N 1
ATOM 1021 C CA . ARG A 1 128 ? -17.054 -2.779 9.661 1.00 97.25 128 ARG A CA 1
ATOM 1022 C C . ARG A 1 128 ? -16.990 -3.260 11.104 1.00 97.25 128 ARG A C 1
ATOM 1024 O O . ARG A 1 128 ? -17.420 -2.530 11.987 1.00 97.25 128 ARG A O 1
ATOM 1031 N N . ARG A 1 129 ? -16.427 -4.448 11.346 1.00 96.62 129 ARG A N 1
ATOM 1032 C CA . ARG A 1 129 ? -16.317 -5.027 12.696 1.00 96.62 129 ARG A CA 1
ATOM 1033 C C . ARG A 1 129 ? -15.484 -4.153 13.622 1.00 96.62 129 ARG A C 1
ATOM 1035 O O . ARG A 1 129 ? -15.921 -3.878 14.737 1.00 96.62 129 ARG A O 1
ATOM 1042 N N . PHE A 1 130 ? -14.337 -3.682 13.136 1.00 97.00 130 PHE A N 1
ATOM 1043 C CA . PHE A 1 130 ? -13.445 -2.794 13.873 1.00 97.00 130 PHE A CA 1
ATOM 1044 C C . PHE A 1 130 ? -14.156 -1.512 14.332 1.00 97.00 130 PHE A C 1
ATOM 1046 O O . PHE A 1 130 ? -14.133 -1.183 15.522 1.00 97.00 130 PHE A O 1
ATOM 1053 N N . LEU A 1 131 ? -14.830 -0.819 13.407 1.00 96.62 131 LEU A N 1
ATOM 1054 C CA . LEU A 1 131 ? -15.520 0.443 13.681 1.00 96.62 131 LEU A CA 1
ATOM 1055 C C . LEU A 1 131 ? -16.750 0.252 14.580 1.00 96.62 131 LEU A C 1
ATOM 1057 O O . LEU A 1 131 ? -17.034 1.113 15.405 1.00 96.62 131 LEU A O 1
ATOM 1061 N N . THR A 1 132 ? -17.437 -0.892 14.491 1.00 95.19 132 THR A N 1
ATOM 1062 C CA . THR A 1 132 ? -18.568 -1.232 15.374 1.00 95.19 132 THR A CA 1
ATOM 1063 C C . THR A 1 132 ? -18.148 -1.869 16.704 1.00 95.19 132 THR A C 1
ATOM 1065 O O . THR A 1 132 ? -19.000 -2.397 17.415 1.00 95.19 132 THR A O 1
ATOM 1068 N N . LEU A 1 133 ? -16.850 -1.868 17.040 1.00 94.44 133 LEU A N 1
ATOM 1069 C CA . LEU A 1 133 ? -16.296 -2.458 18.271 1.00 94.44 133 LEU A CA 1
ATOM 1070 C C . LEU A 1 133 ? -16.571 -3.966 18.434 1.00 94.44 133 LEU A C 1
ATOM 1072 O O . LEU A 1 133 ? -16.564 -4.488 19.548 1.00 94.44 133 LEU A O 1
ATOM 1076 N N . ALA A 1 134 ? -16.818 -4.671 17.331 1.00 92.62 134 ALA A N 1
ATOM 1077 C CA . ALA A 1 134 ? -16.975 -6.118 17.325 1.00 92.62 134 ALA A CA 1
ATOM 1078 C C . ALA A 1 134 ? -15.605 -6.807 17.293 1.00 92.62 134 ALA A C 1
ATOM 1080 O O . ALA A 1 134 ? -14.606 -6.204 16.905 1.00 92.62 134 ALA A O 1
ATOM 1081 N N . ASP A 1 135 ? -15.566 -8.089 17.658 1.00 91.44 135 ASP A N 1
ATOM 1082 C CA . ASP A 1 135 ? -14.344 -8.880 17.532 1.00 91.44 135 ASP A CA 1
ATOM 1083 C C . ASP A 1 135 ? -13.924 -9.010 16.056 1.00 91.44 135 ASP A C 1
ATOM 1085 O O . ASP A 1 135 ? -14.729 -9.372 15.184 1.00 91.44 135 ASP A O 1
ATOM 1089 N N . TRP A 1 136 ? -12.659 -8.684 15.799 1.00 94.31 136 TRP A N 1
ATOM 1090 C CA . TRP A 1 136 ? -12.041 -8.648 14.476 1.00 94.31 136 TRP A CA 1
ATOM 1091 C C . TRP A 1 136 ? -10.621 -9.226 14.466 1.00 94.31 136 TRP A C 1
ATOM 1093 O O . TRP A 1 136 ? -10.144 -9.572 13.389 1.00 94.31 136 TRP A O 1
ATOM 1103 N N . ASP A 1 137 ? -9.958 -9.374 15.622 1.00 89.38 137 ASP A N 1
ATOM 1104 C CA . ASP A 1 137 ? -8.557 -9.817 15.719 1.00 89.38 137 ASP A CA 1
ATOM 1105 C C . ASP A 1 137 ? -8.355 -11.188 15.048 1.00 89.38 137 ASP A C 1
ATOM 1107 O O . ASP A 1 137 ? -7.328 -11.432 14.423 1.00 89.38 137 ASP A O 1
ATOM 1111 N N . HIS A 1 138 ? -9.365 -12.064 15.091 1.00 90.06 138 HIS A N 1
ATOM 1112 C CA . HIS A 1 138 ? -9.349 -13.376 14.429 1.00 90.06 138 HIS A CA 1
ATOM 1113 C C . HIS A 1 138 ? -9.355 -13.314 12.889 1.00 90.06 138 HIS A C 1
ATOM 1115 O O . HIS A 1 138 ? -9.092 -14.325 12.238 1.00 90.06 138 HIS A O 1
ATOM 1121 N N . LEU A 1 139 ? -9.691 -12.163 12.297 1.00 91.31 139 LEU A N 1
ATOM 1122 C CA . LEU A 1 139 ? -9.611 -11.927 10.852 1.00 91.31 139 LEU A CA 1
ATOM 1123 C C . LEU A 1 139 ? -8.202 -11.522 10.414 1.00 91.31 139 LEU A C 1
ATOM 1125 O O . LEU A 1 139 ? -7.901 -11.570 9.218 1.00 91.31 139 LEU A O 1
ATOM 1129 N N . ALA A 1 140 ? -7.340 -11.124 11.355 1.00 89.94 140 ALA A N 1
ATOM 1130 C CA . ALA A 1 140 ? -5.930 -10.953 11.068 1.00 89.94 140 ALA A CA 1
ATOM 1131 C C . ALA A 1 140 ? -5.331 -12.339 10.791 1.00 89.94 140 ALA A C 1
ATOM 1133 O O . ALA A 1 140 ? -5.336 -13.219 11.648 1.00 89.94 140 ALA A O 1
ATOM 1134 N N . GLY A 1 141 ? -4.864 -12.543 9.558 1.00 89.00 141 GLY A N 1
ATOM 1135 C CA . GLY A 1 141 ? -4.142 -13.752 9.172 1.00 89.00 141 GLY A CA 1
ATOM 1136 C C . GLY A 1 141 ? -2.736 -13.766 9.774 1.00 89.00 141 GLY A C 1
ATOM 1137 O O . GLY A 1 141 ? -2.532 -13.542 10.964 1.00 89.00 141 GLY A O 1
ATOM 1138 N N . THR A 1 142 ? -1.725 -14.000 8.941 1.00 93.75 142 THR A N 1
ATOM 1139 C CA . THR A 1 142 ? -0.332 -13.872 9.381 1.00 93.75 142 THR A CA 1
ATOM 1140 C C . THR A 1 142 ? -0.024 -12.425 9.764 1.00 93.75 142 THR A C 1
ATOM 1142 O O . THR A 1 142 ? -0.202 -11.516 8.948 1.00 93.75 142 THR A O 1
ATOM 1145 N N . THR A 1 143 ? 0.456 -12.227 10.991 1.00 95.31 143 THR A N 1
ATOM 1146 C CA . THR A 1 143 ? 0.862 -10.921 11.512 1.00 95.31 143 THR A CA 1
ATOM 1147 C C . THR A 1 143 ? 2.368 -10.703 11.372 1.00 95.31 143 THR A C 1
ATOM 1149 O O . THR A 1 143 ? 3.161 -11.645 11.356 1.00 95.31 143 THR A O 1
ATOM 1152 N N . TYR A 1 144 ? 2.764 -9.439 11.265 1.00 94.50 144 TYR A N 1
ATOM 1153 C CA . TYR A 1 144 ? 4.130 -9.001 11.015 1.00 94.50 144 TYR A CA 1
ATOM 1154 C C . TYR A 1 144 ? 4.504 -7.827 11.918 1.00 94.50 144 TYR A C 1
ATOM 1156 O O . TYR A 1 144 ? 3.675 -6.977 12.249 1.00 94.50 144 TYR A O 1
ATOM 1164 N N . GLN A 1 145 ? 5.786 -7.759 12.273 1.00 93.88 145 GLN A N 1
ATOM 1165 C CA . GLN A 1 145 ? 6.396 -6.633 12.975 1.00 93.88 145 GLN A CA 1
ATOM 1166 C C . GLN A 1 145 ? 7.212 -5.813 11.977 1.00 93.88 145 GLN A C 1
ATOM 1168 O O . GLN A 1 145 ? 8.375 -6.126 11.730 1.00 93.88 145 GLN A O 1
ATOM 1173 N N . LEU A 1 146 ? 6.599 -4.801 11.357 1.00 91.75 146 LEU A N 1
ATOM 1174 C CA . LEU A 1 146 ? 7.244 -4.038 10.282 1.00 91.75 146 LEU A CA 1
ATOM 1175 C C . LEU A 1 146 ? 8.493 -3.279 10.740 1.00 91.75 146 LEU A C 1
ATOM 1177 O O . LEU A 1 146 ? 9.374 -3.053 9.922 1.00 91.75 146 LEU A O 1
ATOM 1181 N N . ASP A 1 147 ? 8.614 -2.971 12.032 1.00 88.44 147 ASP A N 1
ATOM 1182 C CA . ASP A 1 147 ? 9.817 -2.350 12.603 1.00 88.44 147 ASP A CA 1
ATOM 1183 C C . ASP A 1 147 ? 11.063 -3.238 12.496 1.00 88.44 147 ASP A C 1
ATOM 1185 O O . ASP A 1 147 ? 12.182 -2.732 12.549 1.00 88.44 147 ASP A O 1
ATOM 1189 N N . SER A 1 148 ? 10.882 -4.555 12.338 1.00 90.06 148 SER A N 1
ATOM 1190 C CA . SER A 1 148 ? 12.003 -5.446 12.028 1.00 90.06 148 SER A CA 1
ATOM 1191 C C . SER A 1 148 ? 12.421 -5.341 10.564 1.00 90.06 148 SER A C 1
ATOM 1193 O O . SER A 1 148 ? 13.608 -5.367 10.289 1.00 90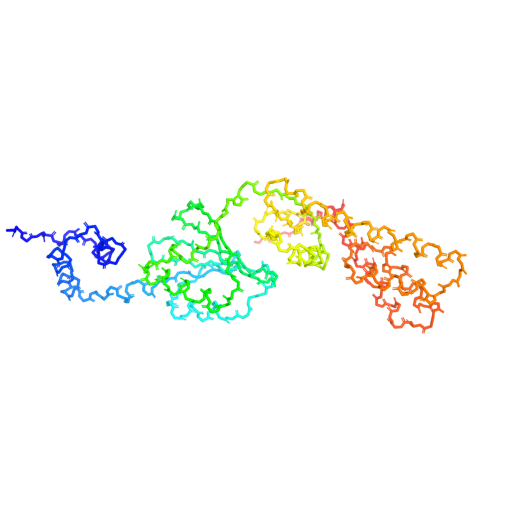.06 148 SER A O 1
ATOM 1195 N N . TRP A 1 149 ? 11.485 -5.117 9.635 1.00 94.31 149 TRP A N 1
ATOM 1196 C CA . TRP A 1 149 ? 11.713 -5.279 8.199 1.00 94.31 149 TRP A CA 1
ATOM 1197 C C . TRP A 1 149 ? 12.801 -4.360 7.638 1.00 94.31 149 TRP A C 1
ATOM 1199 O O . TRP A 1 149 ? 12.939 -3.193 8.009 1.00 94.31 149 TRP A O 1
ATOM 1209 N N . HIS A 1 150 ? 13.530 -4.874 6.649 1.00 92.25 150 HIS A N 1
ATOM 1210 C CA . HIS A 1 150 ? 14.707 -4.212 6.103 1.00 92.25 150 HIS A CA 1
ATOM 1211 C C . HIS A 1 150 ? 14.479 -3.679 4.678 1.00 92.25 150 HIS A C 1
ATOM 1213 O O . HIS A 1 150 ? 13.755 -4.290 3.883 1.00 92.25 150 HIS A O 1
ATOM 1219 N N . PRO A 1 151 ? 15.122 -2.554 4.307 1.00 93.81 151 PRO A N 1
ATOM 1220 C CA . PRO A 1 151 ? 15.105 -2.052 2.937 1.00 93.81 151 PRO A CA 1
ATOM 1221 C C . PRO A 1 151 ? 15.786 -3.011 1.955 1.00 93.81 151 PRO A C 1
ATOM 1223 O O . PRO A 1 151 ? 16.996 -3.211 2.027 1.00 93.81 151 PRO A O 1
ATOM 1226 N N . LEU A 1 152 ? 15.023 -3.519 0.985 1.00 95.19 152 LEU A N 1
ATOM 1227 C CA . LEU A 1 152 ? 15.551 -4.254 -0.167 1.00 95.19 152 LEU A CA 1
ATOM 1228 C C . LEU A 1 152 ? 16.020 -3.299 -1.272 1.00 95.19 152 LEU A C 1
ATOM 1230 O O . LEU A 1 152 ? 17.067 -3.500 -1.879 1.00 95.19 152 LEU A O 1
ATOM 1234 N N . LEU A 1 153 ? 15.235 -2.252 -1.543 1.00 93.06 153 LEU A N 1
ATOM 1235 C CA . LEU A 1 153 ? 15.487 -1.296 -2.622 1.00 93.06 153 LEU A CA 1
ATOM 1236 C C . LEU A 1 153 ? 14.993 0.099 -2.237 1.00 93.06 153 LEU A C 1
ATOM 1238 O O . LEU A 1 153 ? 13.908 0.257 -1.679 1.00 93.06 153 LEU A O 1
ATOM 1242 N N . ARG A 1 154 ? 15.751 1.128 -2.623 1.00 92.88 154 ARG A N 1
ATOM 1243 C CA . ARG A 1 154 ? 15.313 2.529 -2.589 1.00 92.88 154 ARG A CA 1
ATOM 1244 C C . ARG A 1 154 ? 15.382 3.122 -3.986 1.00 92.88 154 ARG A C 1
ATOM 1246 O O . ARG A 1 154 ? 16.433 3.096 -4.620 1.00 92.88 154 ARG A O 1
ATOM 1253 N N . THR A 1 155 ? 14.277 3.674 -4.475 1.00 90.88 155 THR A N 1
ATOM 1254 C CA . THR A 1 155 ? 14.227 4.262 -5.820 1.00 90.88 155 THR A CA 1
ATOM 1255 C C . THR A 1 155 ? 13.256 5.430 -5.895 1.00 90.88 155 THR A C 1
ATOM 1257 O O . THR A 1 155 ? 12.272 5.500 -5.168 1.00 90.88 155 THR A O 1
ATOM 1260 N N . ARG A 1 156 ? 13.531 6.364 -6.805 1.00 87.88 156 ARG A N 1
ATOM 1261 C CA . ARG A 1 156 ? 12.610 7.456 -7.159 1.00 87.88 156 ARG A CA 1
ATOM 1262 C C . ARG A 1 156 ? 11.702 7.114 -8.329 1.00 87.88 156 ARG A C 1
ATOM 1264 O O . ARG A 1 156 ? 10.943 7.968 -8.764 1.00 87.88 156 ARG A O 1
ATOM 1271 N N . SER A 1 157 ? 11.829 5.914 -8.886 1.00 88.19 157 SER A N 1
ATOM 1272 C CA . SER A 1 157 ? 10.979 5.467 -9.978 1.00 88.19 157 SER A CA 1
ATOM 1273 C C . SER A 1 157 ? 9.842 4.602 -9.436 1.00 88.19 157 SER A C 1
ATOM 1275 O O . SER A 1 157 ? 10.095 3.457 -9.048 1.00 88.19 157 SER A O 1
ATOM 1277 N N . PRO A 1 158 ? 8.589 5.093 -9.465 1.00 89.25 158 PRO A N 1
ATOM 1278 C CA . PRO A 1 158 ? 7.415 4.272 -9.190 1.00 89.25 158 PRO A CA 1
ATOM 1279 C C . PRO A 1 158 ? 7.325 3.061 -10.120 1.00 89.25 158 PRO A C 1
ATOM 1281 O O . PRO A 1 158 ? 6.967 1.977 -9.680 1.00 89.25 158 PRO A O 1
ATOM 1284 N N . ARG A 1 159 ? 7.706 3.213 -11.396 1.00 89.81 159 ARG A N 1
ATOM 1285 C CA . ARG A 1 159 ? 7.649 2.124 -12.385 1.00 89.81 159 ARG A CA 1
ATOM 1286 C C . ARG A 1 159 ? 8.656 1.020 -12.069 1.00 89.81 159 ARG A C 1
ATOM 1288 O O . ARG A 1 159 ? 8.298 -0.154 -12.110 1.00 89.81 159 ARG A O 1
ATOM 1295 N N . TYR A 1 160 ? 9.886 1.383 -11.698 1.00 92.94 160 TYR A N 1
ATOM 1296 C CA . TYR A 1 160 ? 10.892 0.404 -11.283 1.00 92.94 160 TYR A CA 1
ATOM 1297 C C . TYR A 1 160 ? 10.503 -0.258 -9.957 1.00 92.94 160 TYR A C 1
ATOM 1299 O O . TYR A 1 160 ? 10.569 -1.478 -9.843 1.00 92.94 160 TYR A O 1
ATOM 1307 N N . MET A 1 161 ? 10.005 0.525 -8.992 1.00 94.44 161 MET A N 1
ATOM 1308 C CA . MET A 1 161 ? 9.459 -0.001 -7.738 1.00 94.44 161 MET A CA 1
ATOM 1309 C C . MET A 1 161 ? 8.358 -1.037 -8.003 1.00 94.44 161 MET A C 1
ATOM 1311 O O . MET A 1 161 ? 8.411 -2.151 -7.491 1.00 94.44 161 MET A O 1
ATOM 1315 N N . GLN A 1 162 ? 7.400 -0.705 -8.870 1.00 93.88 162 GLN A N 1
ATOM 1316 C CA . GLN A 1 162 ? 6.309 -1.598 -9.246 1.00 93.88 162 GLN A CA 1
ATOM 1317 C C . GLN A 1 162 ? 6.807 -2.861 -9.962 1.00 93.88 162 GLN A C 1
ATOM 1319 O O . GLN A 1 162 ? 6.254 -3.936 -9.736 1.00 93.88 162 GLN A O 1
ATOM 1324 N N . LYS A 1 163 ? 7.857 -2.770 -10.791 1.00 93.56 163 LYS A N 1
ATOM 1325 C CA . LYS A 1 163 ? 8.472 -3.930 -11.458 1.00 93.56 163 LYS A CA 1
ATOM 1326 C C . LYS A 1 163 ? 9.023 -4.931 -10.438 1.00 93.56 163 LYS A C 1
ATOM 1328 O O . LYS A 1 163 ? 8.708 -6.114 -10.539 1.00 93.56 163 LYS A O 1
ATOM 1333 N N . ILE A 1 164 ? 9.789 -4.462 -9.450 1.00 95.31 164 ILE A N 1
ATOM 1334 C CA . ILE A 1 164 ? 10.347 -5.327 -8.398 1.00 95.31 164 ILE A CA 1
ATOM 1335 C C . ILE A 1 164 ? 9.238 -5.871 -7.492 1.00 95.31 164 ILE A C 1
ATOM 1337 O O . ILE A 1 164 ? 9.196 -7.070 -7.242 1.00 95.31 164 ILE A O 1
ATOM 1341 N N . ALA A 1 165 ? 8.289 -5.026 -7.080 1.00 95.50 165 ALA A N 1
ATOM 1342 C CA . ALA A 1 165 ? 7.123 -5.448 -6.303 1.00 95.50 165 ALA A CA 1
ATOM 1343 C C . ALA A 1 165 ? 6.298 -6.530 -7.025 1.00 95.50 165 ALA A C 1
ATOM 1345 O O . ALA A 1 165 ? 5.833 -7.478 -6.401 1.00 95.50 165 ALA A O 1
ATOM 1346 N N . THR A 1 166 ? 6.147 -6.427 -8.350 1.00 95.56 166 THR A N 1
ATOM 1347 C CA . THR A 1 166 ? 5.468 -7.456 -9.156 1.00 95.56 166 THR A CA 1
ATOM 1348 C C . THR A 1 166 ? 6.239 -8.770 -9.128 1.00 95.56 166 THR A C 1
ATOM 1350 O O . THR A 1 166 ? 5.636 -9.808 -8.885 1.00 95.56 166 THR A O 1
ATOM 1353 N N . ALA A 1 167 ? 7.563 -8.723 -9.306 1.00 95.75 167 ALA A N 1
ATOM 1354 C CA . ALA A 1 1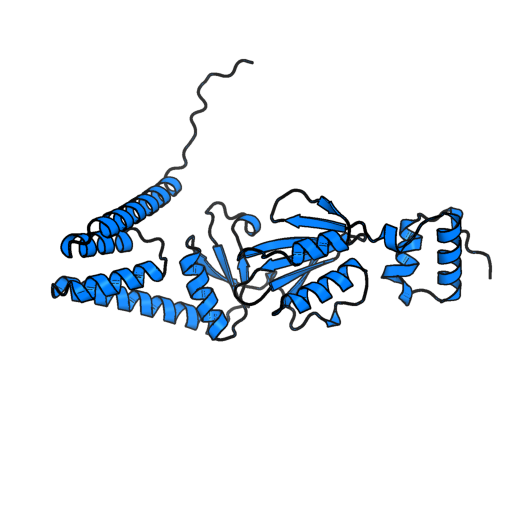67 ? 8.400 -9.917 -9.270 1.00 95.75 167 ALA A CA 1
ATOM 1355 C C . ALA A 1 167 ? 8.365 -10.612 -7.895 1.00 95.75 167 ALA A C 1
ATOM 1357 O O . ALA A 1 167 ? 8.247 -11.830 -7.836 1.00 95.75 167 ALA A O 1
ATOM 1358 N N . LEU A 1 168 ? 8.389 -9.854 -6.793 1.00 96.25 168 LEU A N 1
ATOM 1359 C CA . LEU A 1 168 ? 8.213 -10.411 -5.445 1.00 96.25 168 LEU A CA 1
ATOM 1360 C C . LEU A 1 168 ? 6.821 -11.033 -5.264 1.00 96.25 168 LEU A C 1
ATOM 1362 O O . LEU A 1 168 ? 6.701 -12.128 -4.721 1.00 96.25 168 LEU A O 1
ATOM 1366 N N . ALA A 1 169 ? 5.774 -10.361 -5.754 1.00 94.88 169 ALA A N 1
ATOM 1367 C CA . ALA A 1 169 ? 4.402 -10.855 -5.674 1.00 94.88 169 ALA A CA 1
ATOM 1368 C C . ALA A 1 169 ? 4.181 -12.148 -6.477 1.00 94.88 169 ALA A C 1
ATOM 1370 O O . ALA A 1 169 ? 3.373 -12.981 -6.071 1.00 94.88 169 ALA A O 1
ATOM 1371 N N . ASP A 1 170 ? 4.858 -12.305 -7.616 1.00 95.69 170 ASP A N 1
ATOM 1372 C CA . ASP A 1 170 ? 4.803 -13.518 -8.443 1.00 95.69 170 ASP A CA 1
ATOM 1373 C C . ASP A 1 170 ? 5.460 -14.720 -7.756 1.00 95.69 170 ASP A C 1
ATOM 1375 O O . ASP A 1 170 ? 4.983 -15.842 -7.910 1.00 95.69 170 ASP A O 1
ATOM 1379 N N . GLU A 1 171 ? 6.485 -14.479 -6.940 1.00 95.50 171 GLU A N 1
ATOM 1380 C CA . GLU A 1 171 ? 7.138 -15.494 -6.101 1.00 95.50 171 GLU A CA 1
ATOM 1381 C C . GLU A 1 171 ? 6.423 -15.689 -4.744 1.00 95.50 171 GLU A C 1
ATOM 1383 O O . GLU A 1 171 ? 6.855 -16.484 -3.911 1.00 95.50 171 GLU A O 1
ATOM 1388 N N . GLY A 1 172 ? 5.322 -14.966 -4.495 1.00 93.25 172 GLY A N 1
ATOM 1389 C CA . GLY A 1 172 ? 4.551 -15.054 -3.250 1.00 93.25 172 GLY A CA 1
ATOM 1390 C C . GLY A 1 172 ? 5.272 -14.497 -2.017 1.00 93.25 172 GLY A C 1
ATOM 1391 O O . GLY A 1 172 ? 4.903 -14.837 -0.893 1.00 93.25 172 GLY A O 1
ATOM 1392 N N . LEU A 1 173 ? 6.290 -13.655 -2.209 1.00 93.88 173 LEU A N 1
ATOM 1393 C CA . LEU A 1 173 ? 7.075 -13.082 -1.119 1.00 93.88 173 LEU A CA 1
ATOM 1394 C C . LEU A 1 173 ? 6.362 -11.861 -0.514 1.00 93.88 173 LEU A C 1
ATOM 1396 O O . LEU A 1 173 ? 5.879 -11.003 -1.260 1.00 93.88 173 LEU A O 1
ATOM 1400 N N . PRO A 1 174 ? 6.292 -11.741 0.823 1.00 93.94 174 PRO A N 1
ATOM 1401 C CA . PRO A 1 174 ? 5.711 -10.577 1.480 1.00 93.94 174 PRO A CA 1
ATOM 1402 C C . PRO A 1 174 ? 6.623 -9.351 1.332 1.00 93.94 174 PRO A C 1
ATOM 1404 O O . PRO A 1 174 ? 7.830 -9.413 1.557 1.00 93.94 174 PRO A O 1
ATOM 1407 N N . PHE A 1 175 ? 6.030 -8.212 0.982 1.00 95.69 175 PHE A N 1
ATOM 1408 C CA . PHE A 1 175 ? 6.714 -6.925 0.895 1.00 95.69 175 PHE A CA 1
ATOM 1409 C C . PHE A 1 175 ? 5.734 -5.784 1.189 1.00 95.69 175 PHE A C 1
ATOM 1411 O O . PHE A 1 175 ? 4.517 -5.956 1.120 1.00 95.69 175 PHE A O 1
ATOM 1418 N N . THR A 1 176 ? 6.266 -4.602 1.479 1.00 95.56 176 THR A N 1
ATOM 1419 C CA . THR A 1 176 ? 5.495 -3.354 1.500 1.00 95.56 176 THR A CA 1
ATOM 1420 C C . THR A 1 176 ? 6.342 -2.212 0.964 1.00 95.56 176 THR A C 1
ATOM 1422 O O . THR A 1 176 ? 7.574 -2.265 1.000 1.00 95.56 176 THR A O 1
ATOM 1425 N N . VAL A 1 177 ? 5.691 -1.177 0.440 1.00 94.69 177 VAL A N 1
ATOM 1426 C CA . VAL A 1 177 ? 6.369 0.030 -0.028 1.00 94.69 177 VAL A CA 1
ATOM 1427 C C . VAL A 1 177 ? 6.095 1.172 0.937 1.00 94.69 177 VAL A C 1
ATOM 1429 O O . VAL A 1 177 ? 4.964 1.622 1.091 1.00 94.69 177 VAL A O 1
ATOM 1432 N N . GLN A 1 178 ? 7.150 1.703 1.544 1.00 90.88 178 GLN A N 1
ATOM 1433 C CA . GLN A 1 178 ? 7.074 2.966 2.263 1.00 90.88 178 GLN A CA 1
ATOM 1434 C C . GLN A 1 178 ? 7.183 4.132 1.283 1.00 90.88 178 GLN A C 1
ATOM 1436 O O . GLN A 1 178 ? 8.146 4.246 0.514 1.00 90.88 178 GLN A O 1
ATOM 1441 N N . THR A 1 179 ? 6.190 5.018 1.331 1.00 85.00 179 THR A N 1
ATOM 1442 C CA . THR A 1 179 ? 6.181 6.256 0.551 1.00 85.00 179 THR A CA 1
ATOM 1443 C C . THR A 1 179 ? 6.950 7.370 1.266 1.00 85.00 179 THR A C 1
ATOM 1445 O O . THR A 1 179 ? 7.060 7.344 2.492 1.00 85.00 179 THR A O 1
ATOM 1448 N N . PRO A 1 180 ? 7.438 8.396 0.541 1.00 79.38 180 PRO A N 1
ATOM 1449 C CA . PRO A 1 180 ? 8.115 9.547 1.145 1.00 79.38 180 PRO A CA 1
ATOM 1450 C C . PRO A 1 180 ? 7.290 10.279 2.206 1.00 79.38 180 PRO A C 1
ATOM 1452 O O . PRO A 1 180 ? 7.847 10.867 3.128 1.00 79.38 180 PRO A O 1
ATOM 1455 N N . VAL A 1 181 ? 5.959 10.241 2.075 1.00 71.81 181 VAL A N 1
ATOM 1456 C CA . VAL A 1 181 ? 5.026 10.834 3.043 1.00 71.81 181 VAL A CA 1
ATOM 1457 C C . VAL A 1 181 ? 5.157 10.154 4.407 1.00 71.81 181 VAL A C 1
ATOM 1459 O O . VAL A 1 181 ? 5.074 10.830 5.427 1.00 71.81 181 VAL A O 1
ATOM 1462 N N . LEU A 1 182 ? 5.395 8.840 4.418 1.00 70.06 182 LEU A N 1
ATOM 1463 C CA . LEU A 1 182 ? 5.535 8.031 5.628 1.00 70.06 182 LEU A CA 1
ATOM 1464 C C . LEU A 1 182 ? 6.974 7.967 6.139 1.00 70.06 182 LEU A C 1
ATOM 1466 O O . LEU A 1 182 ? 7.202 8.024 7.340 1.00 70.06 182 LEU A O 1
ATOM 1470 N N . SER A 1 183 ? 7.951 7.851 5.240 1.00 69.62 183 SER A N 1
ATOM 1471 C CA . SER A 1 183 ? 9.364 7.751 5.623 1.00 69.62 183 SER A CA 1
ATOM 1472 C C . SER A 1 183 ? 9.991 9.100 5.983 1.00 69.62 183 SER A C 1
ATOM 1474 O O . SER A 1 183 ? 11.138 9.136 6.429 1.00 69.62 183 SER A O 1
ATOM 1476 N N . HIS A 1 184 ? 9.275 10.205 5.741 1.00 69.31 184 HIS A N 1
ATOM 1477 C CA . HIS A 1 184 ? 9.801 11.570 5.788 1.00 69.31 184 HIS A CA 1
ATOM 1478 C C . HIS A 1 184 ? 11.110 11.729 4.999 1.00 69.31 184 HIS A C 1
ATOM 1480 O O . HIS A 1 184 ? 11.944 12.571 5.334 1.00 69.31 184 HIS A O 1
ATOM 1486 N N . ASP A 1 185 ? 11.312 10.917 3.954 1.00 74.31 185 ASP A N 1
ATOM 1487 C CA . ASP A 1 185 ? 12.549 10.933 3.185 1.00 74.31 185 ASP A CA 1
ATOM 1488 C C . ASP A 1 185 ? 12.656 12.249 2.395 1.00 74.31 185 ASP A C 1
ATOM 1490 O O . ASP A 1 185 ? 11.909 12.448 1.426 1.00 74.31 185 ASP A O 1
ATOM 1494 N N . PRO A 1 186 ? 13.616 13.137 2.728 1.00 69.62 186 PRO A N 1
ATOM 1495 C CA . PRO A 1 186 ? 13.779 14.416 2.042 1.00 69.62 186 PRO A CA 1
ATOM 1496 C C . PRO A 1 186 ? 14.168 14.242 0.569 1.00 69.62 186 PRO A C 1
ATOM 1498 O O . PRO A 1 186 ? 14.092 15.187 -0.213 1.00 69.62 186 PRO A O 1
ATOM 1501 N N . ARG A 1 187 ? 14.605 13.041 0.169 1.00 73.12 187 ARG A N 1
ATOM 1502 C CA . ARG A 1 187 ? 14.968 12.713 -1.210 1.00 73.12 187 ARG A CA 1
ATOM 1503 C C . ARG A 1 187 ? 13.788 12.206 -2.029 1.00 73.12 187 ARG A C 1
ATOM 1505 O O . ARG A 1 187 ? 14.005 11.945 -3.214 1.00 73.12 187 ARG A O 1
ATOM 1512 N N . GLY A 1 188 ? 12.602 12.045 -1.445 1.00 79.19 188 GLY A N 1
ATOM 1513 C CA . GLY A 1 188 ? 11.414 11.593 -2.162 1.00 79.19 188 GLY A CA 1
ATOM 1514 C C . GLY A 1 188 ? 11.523 10.164 -2.702 1.00 79.19 188 GLY A C 1
ATOM 1515 O O . GLY A 1 188 ? 10.935 9.876 -3.744 1.00 79.19 188 GLY A O 1
ATOM 1516 N N . GLN A 1 189 ? 12.310 9.280 -2.074 1.00 87.31 189 GLN A N 1
ATOM 1517 C CA . GLN A 1 189 ? 12.454 7.901 -2.542 1.00 87.31 189 GLN A CA 1
ATOM 1518 C C . GLN A 1 189 ? 11.362 7.005 -1.956 1.00 87.31 189 GLN A C 1
ATOM 1520 O O . GLN A 1 189 ? 11.014 7.078 -0.778 1.00 87.31 189 GLN A O 1
ATOM 1525 N N . LEU A 1 190 ? 10.859 6.106 -2.794 1.00 91.19 190 LEU A N 1
ATOM 1526 C CA . LEU A 1 190 ? 10.101 4.944 -2.358 1.00 91.19 190 LEU A CA 1
ATOM 1527 C C . LEU A 1 190 ? 11.085 3.925 -1.777 1.00 91.19 190 LEU A C 1
ATOM 1529 O O . LEU A 1 190 ? 12.156 3.700 -2.355 1.00 91.19 190 LEU A O 1
ATOM 1533 N N . THR A 1 191 ? 10.712 3.290 -0.669 1.00 93.88 191 THR A N 1
ATOM 1534 C CA . THR A 1 191 ? 11.506 2.227 -0.039 1.00 93.88 191 THR A CA 1
ATOM 1535 C C . THR A 1 191 ? 10.715 0.927 -0.038 1.00 93.88 191 THR A C 1
ATOM 1537 O O . THR A 1 191 ? 9.626 0.872 0.520 1.00 93.88 191 THR A O 1
ATOM 1540 N N . LEU A 1 192 ? 11.262 -0.111 -0.665 1.00 95.06 192 LEU A N 1
ATOM 1541 C CA . LEU A 1 192 ? 10.713 -1.462 -0.636 1.00 95.06 192 LEU A CA 1
ATOM 1542 C C . LEU A 1 192 ? 11.245 -2.179 0.599 1.00 95.06 192 LEU A C 1
ATOM 1544 O O . LEU A 1 192 ? 12.461 -2.337 0.728 1.00 95.06 192 LEU A O 1
ATOM 1548 N N . LEU A 1 193 ? 10.351 -2.597 1.484 1.00 95.50 193 LEU A N 1
ATOM 1549 C CA . LEU A 1 193 ? 10.677 -3.356 2.682 1.00 95.50 193 LEU A CA 1
ATOM 1550 C C . LEU A 1 193 ? 10.286 -4.820 2.512 1.00 95.50 193 LEU A C 1
ATOM 1552 O O . LEU A 1 193 ? 9.230 -5.124 1.951 1.00 95.50 193 LEU A O 1
ATOM 1556 N N . VAL A 1 194 ? 11.118 -5.701 3.057 1.00 95.62 194 VAL A N 1
ATOM 1557 C CA . VAL A 1 194 ? 10.881 -7.147 3.147 1.00 95.62 194 VAL A CA 1
ATOM 1558 C C . VAL A 1 194 ? 11.228 -7.641 4.556 1.00 95.62 194 VAL A C 1
ATOM 1560 O O . VAL A 1 194 ? 12.004 -6.970 5.248 1.00 95.62 194 VAL A O 1
ATOM 1563 N N . PRO A 1 195 ? 10.685 -8.788 5.004 1.00 93.38 195 PRO A N 1
ATOM 1564 C CA . PRO A 1 195 ? 11.112 -9.407 6.255 1.00 93.38 195 PRO A CA 1
ATOM 1565 C C . PRO A 1 195 ? 12.626 -9.655 6.310 1.00 93.38 195 PRO A C 1
ATOM 1567 O O . PRO A 1 195 ? 13.282 -9.827 5.280 1.00 93.38 195 PRO A O 1
ATOM 1570 N N . ASP A 1 196 ? 13.170 -9.681 7.525 1.00 84.25 196 ASP A N 1
ATOM 1571 C CA . ASP A 1 196 ? 14.610 -9.692 7.802 1.00 84.25 196 ASP A CA 1
ATOM 1572 C C . ASP A 1 196 ? 15.405 -10.703 6.994 1.00 84.25 196 ASP A C 1
ATOM 1574 O O . ASP A 1 196 ? 15.219 -11.913 7.121 1.00 84.25 196 ASP A O 1
ATOM 1578 N N . ASN A 1 197 ? 16.371 -10.170 6.238 1.00 71.19 197 ASN A N 1
ATOM 1579 C CA . ASN A 1 197 ? 17.371 -10.927 5.495 1.00 71.19 197 ASN A CA 1
ATOM 1580 C C . ASN A 1 197 ? 16.780 -12.071 4.661 1.00 71.19 197 ASN A C 1
ATOM 1582 O O . ASN A 1 197 ? 17.408 -13.123 4.571 1.00 71.19 197 ASN A O 1
ATOM 1586 N N . ASP A 1 198 ? 15.604 -11.879 4.054 1.00 85.88 198 ASP A N 1
ATOM 1587 C CA . ASP A 1 198 ? 15.019 -12.879 3.164 1.00 85.88 198 ASP A CA 1
ATOM 1588 C C . ASP A 1 198 ? 15.897 -13.046 1.902 1.00 85.88 198 ASP A C 1
ATOM 1590 O O . ASP A 1 198 ? 15.890 -12.183 1.011 1.00 85.88 198 ASP A O 1
ATOM 1594 N N . PRO A 1 199 ? 16.669 -14.148 1.784 1.00 92.75 199 PRO A N 1
ATOM 1595 C CA . PRO A 1 199 ? 17.567 -14.335 0.654 1.00 92.75 199 PRO A CA 1
ATOM 1596 C C . PRO A 1 199 ? 16.793 -14.536 -0.654 1.00 92.75 199 PRO A C 1
ATOM 1598 O O . PRO A 1 199 ? 17.340 -14.262 -1.724 1.00 92.75 199 PRO A O 1
ATOM 1601 N N . ALA A 1 200 ? 15.531 -14.981 -0.594 1.00 95.50 200 ALA A N 1
ATOM 1602 C CA . ALA A 1 200 ? 14.689 -15.125 -1.775 1.00 95.50 200 ALA A CA 1
ATOM 1603 C C . ALA A 1 200 ? 14.341 -13.750 -2.354 1.00 95.50 200 ALA A C 1
ATOM 1605 O O . ALA A 1 200 ? 14.454 -13.546 -3.563 1.00 95.50 200 ALA A O 1
ATOM 1606 N N . ALA A 1 201 ? 14.026 -12.774 -1.499 1.00 95.75 201 ALA A N 1
ATOM 1607 C CA . ALA A 1 201 ? 13.768 -11.405 -1.933 1.00 95.75 201 ALA A CA 1
ATOM 1608 C C . ALA A 1 201 ? 15.007 -10.765 -2.583 1.00 95.75 201 ALA A C 1
ATOM 1610 O O . ALA A 1 201 ? 14.911 -10.152 -3.651 1.00 95.75 201 ALA A O 1
ATOM 1611 N N . SER A 1 202 ? 16.193 -10.966 -1.996 1.00 95.00 202 SER A N 1
ATOM 1612 C CA . SER A 1 202 ? 17.454 -10.539 -2.615 1.00 95.00 202 SER A CA 1
ATOM 1613 C C . SER A 1 202 ? 17.715 -11.240 -3.948 1.00 95.00 202 SER A C 1
ATOM 1615 O O . SER A 1 202 ? 18.161 -10.593 -4.891 1.00 95.00 202 SER A O 1
ATOM 1617 N N . ALA A 1 203 ? 17.434 -12.539 -4.070 1.00 96.44 203 ALA A N 1
ATOM 1618 C CA . ALA A 1 203 ? 17.596 -13.264 -5.330 1.00 96.44 203 ALA A CA 1
ATOM 1619 C C . ALA A 1 203 ? 16.677 -12.719 -6.438 1.00 96.44 203 ALA A C 1
ATOM 1621 O O . ALA A 1 203 ? 17.109 -12.593 -7.585 1.00 96.44 203 ALA A O 1
ATOM 1622 N N . VAL A 1 204 ? 15.441 -12.336 -6.099 1.00 97.12 204 VAL A N 1
ATOM 1623 C CA . VAL A 1 204 ? 14.515 -11.684 -7.039 1.00 97.12 204 VAL A CA 1
ATOM 1624 C C . VAL A 1 204 ? 15.072 -10.350 -7.530 1.00 97.12 204 VAL A C 1
ATOM 1626 O O . VAL A 1 204 ? 15.058 -10.101 -8.736 1.00 97.12 204 VAL A O 1
ATOM 1629 N N . LEU A 1 205 ? 15.597 -9.512 -6.628 1.00 95.50 205 LEU A N 1
ATOM 1630 C CA . LEU A 1 205 ? 16.221 -8.244 -7.014 1.00 95.50 205 LEU A CA 1
ATOM 1631 C C . LEU A 1 205 ? 17.403 -8.474 -7.967 1.00 95.50 205 LEU A C 1
ATOM 1633 O O . LEU A 1 205 ? 17.405 -7.908 -9.059 1.00 95.50 205 LEU A O 1
ATOM 1637 N N . HIS A 1 206 ? 18.342 -9.356 -7.603 1.00 95.56 206 HIS A N 1
ATOM 1638 C CA . HIS A 1 206 ? 19.498 -9.675 -8.448 1.00 95.56 206 HIS A CA 1
ATOM 1639 C C . HIS A 1 206 ? 19.071 -10.180 -9.828 1.00 95.56 206 HIS A C 1
ATOM 1641 O O . HIS A 1 206 ? 19.591 -9.714 -10.831 1.00 95.56 206 HIS A O 1
ATOM 1647 N N . LYS A 1 207 ? 18.062 -11.056 -9.914 1.00 95.94 207 LYS A N 1
ATOM 1648 C CA . LYS A 1 207 ? 17.547 -11.553 -11.200 1.00 95.94 207 LYS A CA 1
ATOM 1649 C C . LYS A 1 207 ? 17.049 -10.423 -12.105 1.00 95.94 207 LYS A C 1
ATOM 1651 O O . LYS A 1 207 ? 17.255 -10.468 -13.318 1.00 95.94 207 LYS A O 1
ATOM 1656 N N . VAL A 1 208 ? 16.382 -9.415 -11.539 1.00 94.12 208 VAL A N 1
ATOM 1657 C CA . VAL A 1 208 ? 15.938 -8.250 -12.315 1.00 94.12 208 VAL A CA 1
ATOM 1658 C C . VAL A 1 208 ? 17.127 -7.378 -12.721 1.00 94.12 208 VAL A C 1
ATOM 1660 O O . VAL A 1 208 ? 17.183 -6.928 -13.864 1.00 94.12 208 VAL A O 1
ATOM 1663 N N . GLU A 1 209 ? 18.086 -7.153 -11.828 1.00 93.00 209 GLU A N 1
ATOM 1664 C CA . GLU A 1 209 ? 19.283 -6.354 -12.113 1.00 93.00 209 GLU A CA 1
ATOM 1665 C C . GLU A 1 209 ? 20.194 -7.007 -13.161 1.00 93.00 209 GLU A C 1
ATOM 1667 O O . GLU A 1 209 ? 20.651 -6.324 -14.080 1.00 93.00 209 GLU A O 1
ATOM 1672 N N . ASP A 1 210 ? 20.374 -8.325 -13.098 1.00 95.44 210 ASP A N 1
ATOM 1673 C CA . ASP A 1 210 ? 21.116 -9.121 -14.076 1.00 95.44 210 ASP A CA 1
ATOM 1674 C C . ASP A 1 210 ? 20.456 -9.050 -15.456 1.00 95.44 210 ASP A C 1
ATOM 1676 O O . ASP A 1 210 ? 21.137 -8.851 -16.466 1.00 95.44 210 ASP A O 1
ATOM 1680 N N . HIS A 1 211 ? 19.120 -9.135 -15.515 1.00 93.38 211 HIS A N 1
ATOM 1681 C CA . HIS A 1 211 ? 18.373 -8.944 -16.763 1.00 93.38 211 HIS A CA 1
ATOM 1682 C C . HIS A 1 211 ? 18.611 -7.547 -17.346 1.00 93.38 211 HIS A C 1
ATOM 1684 O O . HIS A 1 211 ? 18.912 -7.402 -18.529 1.00 93.38 211 HIS A O 1
ATOM 1690 N N . LEU A 1 212 ? 18.556 -6.506 -16.510 1.00 92.06 212 LEU A N 1
ATOM 1691 C CA . LEU A 1 212 ? 18.831 -5.131 -16.934 1.00 92.06 212 LEU A CA 1
ATOM 1692 C C . LEU A 1 212 ? 20.273 -4.934 -17.409 1.00 92.06 212 LEU A C 1
ATOM 1694 O O . LEU A 1 212 ? 20.498 -4.194 -18.369 1.00 92.06 212 LEU A O 1
ATOM 1698 N N . SER A 1 213 ? 21.245 -5.569 -16.752 1.00 91.88 213 SER A N 1
ATOM 1699 C CA . SER A 1 213 ? 22.641 -5.551 -17.194 1.00 91.88 213 SER A CA 1
ATOM 1700 C C . SER A 1 213 ? 22.779 -6.227 -18.553 1.00 91.88 213 SER A C 1
ATOM 1702 O O . SER A 1 213 ? 23.331 -5.632 -19.477 1.00 91.88 213 SER A O 1
ATOM 1704 N N . SER A 1 214 ? 22.182 -7.411 -18.713 1.00 95.88 214 SER A N 1
ATOM 1705 C CA . SER A 1 214 ? 22.188 -8.141 -19.980 1.00 95.88 214 SER A CA 1
ATOM 1706 C C . SER A 1 214 ? 21.585 -7.317 -21.117 1.00 95.88 214 SER A C 1
ATOM 1708 O O . SER A 1 214 ? 22.158 -7.259 -22.203 1.00 95.88 214 SER A O 1
ATOM 1710 N N . LEU A 1 215 ? 20.469 -6.622 -20.880 1.00 93.94 215 LEU A N 1
ATOM 1711 C CA . LEU A 1 215 ? 19.873 -5.734 -21.878 1.00 93.94 215 LEU A CA 1
ATOM 1712 C C . LEU A 1 215 ? 20.820 -4.594 -22.281 1.00 93.94 215 LEU A C 1
ATOM 1714 O O . LEU A 1 215 ? 20.921 -4.278 -23.462 1.00 93.94 215 LEU A O 1
ATOM 1718 N N . ARG A 1 216 ? 21.555 -3.988 -21.343 1.00 90.75 216 ARG A N 1
ATOM 1719 C CA . ARG A 1 216 ? 22.526 -2.923 -21.670 1.00 90.75 216 ARG A CA 1
ATOM 1720 C C . ARG A 1 216 ? 23.692 -3.438 -22.512 1.00 90.75 216 ARG A C 1
ATOM 1722 O O . ARG A 1 216 ? 24.090 -2.775 -23.474 1.00 90.75 216 ARG A O 1
ATOM 1729 N N . ASP A 1 217 ? 24.202 -4.621 -22.190 1.00 93.44 217 ASP A N 1
ATOM 1730 C CA . ASP A 1 217 ? 25.269 -5.260 -22.963 1.00 93.44 217 ASP A CA 1
ATOM 1731 C C . ASP A 1 217 ? 24.785 -5.596 -24.380 1.00 93.44 217 ASP A C 1
ATOM 1733 O O . ASP A 1 217 ? 25.469 -5.316 -25.368 1.00 93.44 217 ASP A O 1
ATOM 1737 N N . GLN A 1 218 ? 23.558 -6.111 -24.501 1.00 95.31 218 GLN A N 1
ATOM 1738 C CA . GLN A 1 218 ? 22.928 -6.388 -25.790 1.00 95.31 218 GLN A CA 1
ATOM 1739 C C . GLN A 1 218 ? 22.680 -5.115 -26.611 1.00 95.31 218 GLN A C 1
ATOM 1741 O O . GLN A 1 218 ? 22.896 -5.140 -27.821 1.00 95.31 218 GLN A O 1
ATOM 1746 N N . ALA A 1 219 ? 22.274 -4.005 -25.982 1.00 90.44 219 ALA A N 1
ATOM 1747 C CA . ALA A 1 219 ? 22.109 -2.717 -26.662 1.00 90.44 219 ALA A CA 1
ATOM 1748 C C . ALA A 1 219 ? 23.442 -2.230 -27.249 1.00 90.44 219 ALA A C 1
ATOM 1750 O O . ALA A 1 219 ? 23.508 -1.814 -28.404 1.00 90.44 219 ALA A O 1
ATOM 1751 N N . THR A 1 220 ? 24.520 -2.354 -26.471 1.00 90.06 220 THR A N 1
ATOM 1752 C CA . THR A 1 220 ? 25.877 -1.970 -26.889 1.00 90.06 220 THR A CA 1
ATOM 1753 C C . THR A 1 220 ? 26.357 -2.824 -28.063 1.00 90.06 220 THR A C 1
ATOM 1755 O O . THR A 1 220 ? 26.912 -2.302 -29.031 1.00 90.06 220 THR A O 1
ATOM 1758 N N . ALA A 1 221 ? 26.103 -4.135 -28.016 1.00 94.06 221 ALA A N 1
ATOM 1759 C CA . ALA A 1 221 ? 26.429 -5.046 -29.108 1.00 94.06 221 ALA A CA 1
ATOM 1760 C C . ALA A 1 221 ? 25.614 -4.751 -30.381 1.00 94.06 221 ALA A C 1
ATOM 1762 O O . ALA A 1 221 ? 26.178 -4.758 -31.474 1.00 94.06 221 ALA A O 1
ATOM 1763 N N . ALA A 1 222 ? 24.315 -4.459 -30.251 1.00 92.38 222 ALA A N 1
ATOM 1764 C CA . ALA A 1 222 ? 23.449 -4.105 -31.377 1.00 92.38 222 ALA A CA 1
ATOM 1765 C C . ALA A 1 222 ? 23.899 -2.799 -32.051 1.00 92.38 222 ALA A C 1
ATOM 1767 O O . ALA A 1 222 ? 24.037 -2.759 -33.274 1.00 92.38 222 ALA A O 1
ATOM 1768 N N . PHE A 1 223 ? 24.236 -1.777 -31.257 1.00 86.44 223 PHE A N 1
ATOM 1769 C CA . PHE A 1 223 ? 24.812 -0.528 -31.754 1.00 86.44 223 PHE A CA 1
ATOM 1770 C C . PHE A 1 223 ? 26.120 -0.771 -32.524 1.00 86.44 223 PHE A C 1
ATOM 1772 O O . PHE A 1 223 ? 26.274 -0.309 -33.654 1.00 86.44 223 PHE A O 1
ATOM 1779 N N . ALA A 1 224 ? 27.047 -1.557 -31.959 1.00 91.56 224 ALA A N 1
ATOM 1780 C CA . ALA A 1 224 ? 28.319 -1.888 -32.609 1.00 91.56 224 ALA A CA 1
ATOM 1781 C C . ALA A 1 224 ? 28.140 -2.688 -33.914 1.00 91.56 224 ALA A C 1
ATOM 1783 O O . ALA A 1 224 ? 28.927 -2.535 -34.848 1.00 91.56 224 ALA A O 1
ATOM 1784 N N . ALA A 1 225 ? 27.099 -3.520 -33.991 1.00 93.75 225 ALA A N 1
ATOM 1785 C CA . ALA A 1 225 ? 26.721 -4.259 -35.192 1.00 93.75 225 ALA A CA 1
ATOM 1786 C C . ALA A 1 225 ? 25.924 -3.417 -36.209 1.00 93.75 225 ALA A C 1
ATOM 1788 O O . ALA A 1 225 ? 25.624 -3.913 -37.295 1.00 93.75 225 ALA A O 1
ATOM 1789 N N . ASN A 1 226 ? 25.583 -2.164 -35.876 1.00 89.44 226 ASN A N 1
ATOM 179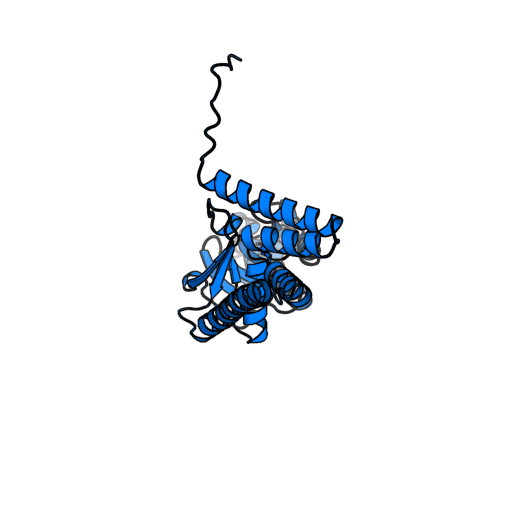0 C CA . ASN A 1 226 ? 24.669 -1.306 -36.635 1.00 89.44 226 ASN A CA 1
ATOM 1791 C C . ASN A 1 226 ? 23.287 -1.963 -36.876 1.00 89.44 226 ASN A C 1
ATOM 1793 O O . ASN A 1 226 ? 22.625 -1.689 -37.878 1.00 89.44 226 ASN A O 1
ATOM 1797 N N . ASP A 1 227 ? 22.857 -2.833 -35.956 1.00 92.94 227 ASP A N 1
ATOM 1798 C CA . ASP A 1 227 ? 21.552 -3.503 -35.962 1.00 92.94 227 ASP A CA 1
ATOM 1799 C C . ASP A 1 227 ? 20.514 -2.617 -35.257 1.00 92.94 227 ASP A C 1
ATOM 1801 O O . ASP A 1 227 ? 20.259 -2.729 -34.054 1.00 92.94 227 ASP A O 1
ATOM 1805 N N . ARG A 1 228 ? 19.956 -1.674 -36.023 1.00 86.06 228 ARG A N 1
ATOM 1806 C CA . ARG A 1 228 ? 19.108 -0.588 -35.506 1.00 86.06 228 ARG A CA 1
ATOM 1807 C C . ARG A 1 228 ? 17.757 -1.054 -34.987 1.00 86.06 228 ARG A C 1
ATOM 1809 O O . ARG A 1 228 ? 17.289 -0.535 -33.977 1.00 86.06 228 ARG A O 1
ATOM 1816 N N . ASP A 1 229 ? 17.156 -2.050 -35.629 1.00 90.88 229 ASP A N 1
ATOM 1817 C CA . ASP A 1 229 ? 15.868 -2.592 -35.192 1.00 90.88 229 ASP A CA 1
ATOM 1818 C C . ASP A 1 229 ? 16.006 -3.283 -33.832 1.00 90.88 229 ASP A C 1
ATOM 1820 O O . ASP A 1 229 ? 15.184 -3.083 -32.931 1.00 90.88 229 ASP A O 1
ATOM 1824 N N . ARG A 1 230 ? 17.089 -4.049 -33.647 1.00 93.38 230 ARG A N 1
ATOM 1825 C CA . ARG A 1 230 ? 17.380 -4.700 -32.371 1.00 93.38 230 ARG A CA 1
ATOM 1826 C C . ARG A 1 230 ? 17.745 -3.696 -31.283 1.00 93.38 230 ARG A C 1
ATOM 1828 O O . ARG A 1 230 ? 17.248 -3.818 -30.165 1.00 93.38 230 ARG A O 1
ATOM 1835 N N . GLU A 1 231 ? 18.586 -2.712 -31.598 1.00 92.06 231 GLU A N 1
ATOM 1836 C CA . GLU A 1 231 ? 18.943 -1.627 -30.678 1.00 92.06 231 GLU A CA 1
ATOM 1837 C C . GLU A 1 231 ? 17.685 -0.912 -30.158 1.00 92.06 231 GLU A C 1
ATOM 1839 O O . GLU A 1 231 ? 17.498 -0.764 -28.946 1.00 92.06 231 GLU A O 1
ATOM 1844 N N . LEU A 1 232 ? 16.782 -0.539 -31.069 1.00 92.69 232 LEU A N 1
ATOM 1845 C CA . LEU A 1 232 ? 15.528 0.128 -30.740 1.00 92.69 232 LEU A CA 1
ATOM 1846 C C . LEU A 1 232 ? 14.635 -0.728 -29.831 1.00 92.69 232 LEU A C 1
ATOM 1848 O O . LEU A 1 232 ? 14.096 -0.218 -28.845 1.00 92.69 232 LEU A O 1
ATOM 1852 N N . ALA A 1 233 ? 14.490 -2.021 -30.134 1.00 94.06 233 ALA A N 1
ATOM 1853 C CA . ALA A 1 233 ? 13.689 -2.938 -29.326 1.00 94.06 233 ALA A CA 1
ATOM 1854 C C . ALA A 1 233 ? 14.220 -3.052 -27.886 1.00 94.06 233 ALA A C 1
ATOM 1856 O O . ALA A 1 233 ? 13.443 -2.999 -26.931 1.00 94.06 233 ALA A O 1
ATOM 1857 N N . ILE A 1 234 ? 15.543 -3.137 -27.721 1.00 94.38 234 ILE A N 1
ATOM 1858 C CA . ILE A 1 234 ? 16.181 -3.251 -26.405 1.00 94.38 234 ILE A CA 1
ATOM 1859 C C . ILE A 1 234 ? 16.026 -1.958 -25.598 1.00 94.38 234 ILE A C 1
ATOM 1861 O O . ILE A 1 234 ? 15.692 -2.010 -24.412 1.00 94.38 234 ILE A O 1
ATOM 1865 N N . TYR A 1 235 ? 16.233 -0.785 -26.208 1.00 92.25 235 TYR A N 1
ATOM 1866 C CA . TYR A 1 235 ? 16.029 0.481 -25.499 1.00 92.25 235 TYR A CA 1
ATOM 1867 C C . TYR A 1 235 ? 14.565 0.717 -25.128 1.00 92.25 235 TYR A C 1
ATOM 1869 O O . TYR A 1 235 ? 14.296 1.260 -24.055 1.00 92.25 235 TYR A O 1
ATOM 1877 N N . ALA A 1 236 ? 13.623 0.271 -25.963 1.00 91.62 236 ALA A N 1
ATOM 1878 C CA . ALA A 1 236 ? 12.210 0.284 -25.610 1.00 91.62 236 ALA A CA 1
ATOM 1879 C C . ALA A 1 236 ? 11.950 -0.593 -24.374 1.00 91.62 236 ALA A C 1
ATOM 1881 O O . ALA A 1 236 ? 11.313 -0.131 -23.428 1.00 91.62 236 ALA A O 1
ATOM 1882 N N . GLU A 1 237 ? 12.505 -1.808 -24.316 1.00 92.75 237 GLU A N 1
ATOM 1883 C CA . GLU A 1 237 ? 12.391 -2.676 -23.138 1.00 92.75 237 GLU A CA 1
ATOM 1884 C C . GLU A 1 237 ? 13.005 -2.026 -21.884 1.00 92.75 237 GLU A C 1
ATOM 1886 O O . GLU A 1 237 ? 12.331 -1.904 -20.858 1.00 92.75 237 GLU A O 1
ATOM 1891 N N . LEU A 1 238 ? 14.235 -1.511 -21.971 1.00 91.12 238 LEU A N 1
ATOM 1892 C CA . LEU A 1 238 ? 14.902 -0.805 -20.870 1.00 91.12 238 LEU A CA 1
ATOM 1893 C C . LEU A 1 238 ? 14.093 0.400 -20.362 1.00 91.12 238 LEU A C 1
ATOM 1895 O O . LEU A 1 238 ? 14.034 0.638 -19.152 1.00 91.12 238 LEU A O 1
ATOM 1899 N N . ALA A 1 239 ? 13.443 1.146 -21.259 1.00 89.44 239 ALA A N 1
ATOM 1900 C CA . ALA A 1 239 ? 12.558 2.247 -20.891 1.00 89.44 239 ALA A CA 1
ATOM 1901 C C . ALA A 1 239 ? 11.285 1.750 -20.181 1.00 89.44 239 ALA A C 1
ATOM 1903 O O . ALA A 1 239 ? 10.842 2.370 -19.212 1.00 89.44 239 ALA A O 1
ATOM 1904 N N . THR A 1 240 ? 10.722 0.599 -20.578 1.00 89.31 240 THR A N 1
ATOM 1905 C CA . THR A 1 240 ? 9.561 0.008 -19.877 1.00 89.31 240 THR A CA 1
ATOM 1906 C C . THR A 1 240 ? 9.883 -0.452 -18.456 1.00 89.31 240 THR A C 1
ATOM 1908 O O . THR A 1 240 ? 9.002 -0.418 -17.596 1.00 89.31 240 THR A O 1
ATOM 1911 N N . CYS A 1 241 ? 11.142 -0.802 -18.166 1.00 86.06 241 CYS A N 1
ATOM 1912 C CA . CYS A 1 241 ? 11.608 -1.059 -16.799 1.00 86.06 241 CYS A CA 1
ATOM 1913 C C . CYS A 1 241 ? 11.590 0.200 -15.916 1.00 86.06 241 CYS A C 1
ATOM 1915 O O . CYS A 1 241 ? 11.735 0.099 -14.697 1.00 86.06 241 CYS A O 1
ATOM 1917 N N . GLY A 1 242 ? 11.390 1.381 -16.510 1.00 79.75 242 GLY A N 1
ATOM 1918 C CA . GLY A 1 242 ? 11.130 2.621 -15.795 1.00 79.75 242 GLY A CA 1
ATOM 1919 C C . GLY A 1 242 ? 12.332 3.142 -15.024 1.00 79.75 242 GLY A C 1
ATOM 1920 O O . GLY A 1 242 ? 12.162 3.874 -14.058 1.00 79.75 242 GLY A O 1
ATOM 1921 N N . LEU A 1 243 ? 13.550 2.763 -15.393 1.00 82.06 243 LEU A N 1
ATOM 1922 C CA . LEU A 1 243 ? 14.748 3.262 -14.730 1.00 82.06 243 LEU A CA 1
ATOM 1923 C C . LEU A 1 243 ? 14.838 4.785 -14.906 1.00 82.06 243 LEU A C 1
ATOM 1925 O O . LEU A 1 243 ? 14.748 5.280 -16.027 1.00 82.06 243 LEU A O 1
ATOM 1929 N N . ASN A 1 244 ? 15.071 5.532 -13.822 1.00 84.12 244 ASN A N 1
ATOM 1930 C CA . ASN A 1 244 ? 15.322 6.980 -13.880 1.00 84.12 244 ASN A CA 1
ATOM 1931 C C . ASN A 1 244 ? 16.753 7.257 -14.377 1.00 84.12 244 ASN A C 1
ATOM 1933 O O . ASN A 1 244 ? 17.569 7.837 -13.665 1.00 84.12 244 ASN A O 1
ATOM 1937 N N . ASN A 1 245 ? 17.079 6.784 -15.580 1.00 86.25 245 ASN A N 1
ATOM 1938 C CA . ASN A 1 245 ? 18.380 6.956 -16.211 1.00 86.25 245 ASN A CA 1
ATOM 1939 C C . ASN A 1 245 ? 18.210 7.725 -17.533 1.00 86.25 245 ASN A C 1
ATOM 1941 O O . ASN A 1 245 ? 17.753 7.130 -18.513 1.00 86.25 245 ASN A O 1
ATOM 1945 N N . PRO A 1 246 ? 18.604 9.012 -17.587 1.00 89.50 246 PRO A N 1
ATOM 1946 C CA . PRO A 1 246 ? 18.496 9.835 -18.790 1.00 89.50 246 PRO A CA 1
ATOM 1947 C C . PRO A 1 246 ? 19.126 9.219 -20.040 1.00 89.50 246 PRO A C 1
ATOM 1949 O O . PRO A 1 246 ? 18.602 9.395 -21.137 1.00 89.50 246 PRO A O 1
ATOM 1952 N N . ALA A 1 247 ? 20.223 8.469 -19.885 1.00 89.94 247 ALA A N 1
ATOM 1953 C CA . ALA A 1 247 ? 20.942 7.881 -21.010 1.00 89.94 247 ALA A CA 1
ATOM 1954 C C . ALA A 1 247 ? 20.092 6.854 -21.773 1.00 89.94 247 ALA A C 1
ATOM 1956 O O . ALA A 1 247 ? 20.178 6.781 -22.993 1.00 89.94 247 ALA A O 1
ATOM 1957 N N . ILE A 1 248 ? 19.226 6.106 -21.076 1.00 90.50 248 ILE A N 1
ATOM 1958 C CA . ILE A 1 248 ? 18.326 5.133 -21.715 1.00 90.50 248 ILE A CA 1
ATOM 1959 C C . ILE A 1 248 ? 17.362 5.855 -22.659 1.00 90.50 248 ILE A C 1
ATOM 1961 O O . ILE A 1 248 ? 17.208 5.453 -23.808 1.00 90.50 248 ILE A O 1
ATOM 1965 N N . TYR A 1 249 ? 16.752 6.948 -22.198 1.00 92.31 249 TYR A N 1
ATOM 1966 C CA . TYR A 1 249 ? 15.793 7.717 -22.992 1.00 92.31 249 TYR A CA 1
ATOM 1967 C C . TYR A 1 249 ? 16.466 8.512 -24.116 1.00 92.31 249 TYR A C 1
ATOM 1969 O O . TYR A 1 249 ? 15.918 8.605 -25.210 1.00 92.31 249 TYR A O 1
ATOM 1977 N N . TYR A 1 250 ? 17.674 9.034 -23.888 1.00 92.81 250 TYR A N 1
ATOM 1978 C CA . TYR A 1 250 ? 18.457 9.691 -24.936 1.00 92.81 250 TYR A CA 1
ATOM 1979 C C . TYR A 1 250 ? 18.846 8.714 -26.056 1.00 92.81 250 TYR A C 1
ATOM 1981 O O . TYR A 1 250 ? 18.698 9.031 -27.240 1.00 92.81 250 TYR A O 1
ATOM 1989 N N . ASN A 1 251 ? 19.296 7.510 -25.697 1.00 91.50 251 ASN A N 1
ATOM 1990 C CA . ASN A 1 251 ? 19.661 6.494 -26.680 1.00 91.50 251 ASN A CA 1
ATOM 1991 C C . ASN A 1 251 ? 18.423 5.954 -27.411 1.00 91.50 251 ASN A C 1
ATOM 1993 O O . ASN A 1 251 ? 18.459 5.812 -28.630 1.00 91.50 251 ASN A O 1
ATOM 1997 N N . LEU A 1 252 ? 17.298 5.765 -26.705 1.00 93.31 252 LEU A N 1
ATOM 1998 C CA . LEU A 1 252 ? 16.007 5.454 -27.326 1.00 93.31 252 LEU A CA 1
ATOM 1999 C C . LEU A 1 252 ? 15.598 6.534 -28.339 1.00 93.31 252 LEU A C 1
ATOM 2001 O O . LEU A 1 252 ? 15.212 6.213 -29.460 1.00 93.31 252 LEU A O 1
ATOM 2005 N N . GLY A 1 253 ? 15.714 7.813 -27.967 1.00 93.94 253 GLY A N 1
ATOM 2006 C CA . GLY A 1 253 ? 15.414 8.939 -28.850 1.00 93.94 253 GLY A CA 1
ATOM 2007 C C . GLY A 1 253 ? 16.300 8.966 -30.094 1.00 93.94 253 GLY A C 1
ATOM 2008 O O . GLY A 1 253 ? 15.803 9.162 -31.201 1.00 93.94 253 GLY A O 1
ATOM 2009 N N . SER A 1 254 ? 17.596 8.696 -29.927 1.00 92.62 254 SER A N 1
ATOM 2010 C CA . SER A 1 254 ? 18.553 8.611 -31.037 1.00 92.62 254 SER A CA 1
ATOM 2011 C C . SER A 1 254 ? 18.196 7.476 -32.000 1.00 92.62 254 SER A C 1
ATOM 2013 O O . SER A 1 254 ? 18.041 7.721 -33.195 1.00 92.62 254 SER A O 1
ATOM 2015 N N . ALA A 1 255 ? 17.9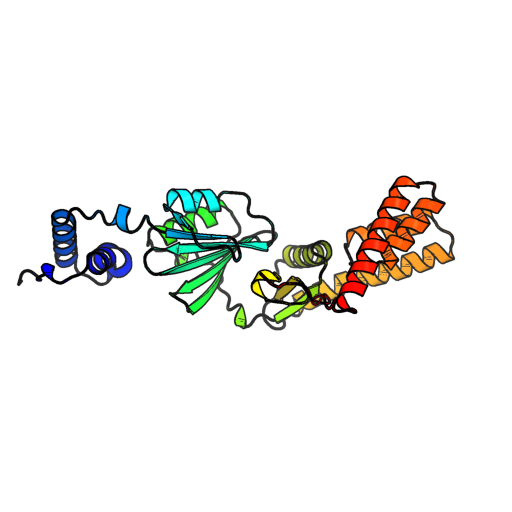53 6.268 -31.479 1.00 89.56 255 ALA A N 1
ATOM 2016 C CA . ALA A 1 255 ? 17.554 5.114 -32.283 1.00 89.56 255 ALA A CA 1
ATOM 2017 C C . ALA A 1 255 ? 16.222 5.352 -33.025 1.00 89.56 255 ALA A C 1
ATOM 2019 O O . ALA A 1 255 ? 16.088 5.018 -34.202 1.00 89.56 255 ALA A O 1
ATOM 2020 N N . LEU A 1 256 ? 15.241 5.992 -32.374 1.00 93.94 256 LEU A N 1
ATOM 2021 C CA . LEU A 1 256 ? 13.966 6.370 -32.996 1.00 93.94 256 LEU A CA 1
ATOM 2022 C C . LEU A 1 256 ? 14.147 7.401 -34.118 1.00 93.94 256 LEU A C 1
ATOM 2024 O O . LEU A 1 256 ? 13.504 7.284 -35.162 1.00 93.94 256 LEU A O 1
ATOM 2028 N N . ALA A 1 257 ? 15.004 8.406 -33.924 1.00 93.50 257 ALA A N 1
ATOM 2029 C CA . ALA A 1 257 ? 15.256 9.442 -34.924 1.00 93.50 257 ALA A CA 1
ATOM 2030 C C . ALA A 1 257 ? 15.939 8.872 -36.174 1.00 93.50 257 ALA A C 1
ATOM 2032 O O . ALA A 1 257 ? 15.552 9.210 -37.294 1.00 93.50 257 ALA A O 1
ATOM 2033 N N . GLU A 1 258 ? 16.906 7.974 -35.991 1.00 89.19 258 GLU A N 1
ATOM 2034 C CA . GLU A 1 258 ? 17.569 7.269 -37.091 1.00 89.19 258 GLU A CA 1
ATOM 2035 C C . GLU A 1 258 ? 16.609 6.341 -37.848 1.00 89.19 258 GLU A C 1
ATOM 2037 O O . GLU A 1 258 ? 16.690 6.241 -39.071 1.00 89.19 258 GLU A O 1
ATOM 2042 N N . ALA A 1 259 ? 15.636 5.745 -37.153 1.00 89.19 259 ALA A N 1
ATOM 2043 C CA . ALA A 1 259 ? 14.541 4.981 -37.755 1.00 89.19 259 ALA A CA 1
ATOM 2044 C C . ALA A 1 259 ? 13.433 5.860 -38.387 1.00 89.19 259 ALA A C 1
ATOM 2046 O O . ALA A 1 259 ? 12.412 5.340 -38.838 1.00 89.19 259 ALA A O 1
ATOM 2047 N N . GLY A 1 260 ? 13.581 7.191 -38.396 1.00 93.44 260 GLY A N 1
ATOM 2048 C CA . GLY A 1 260 ? 12.605 8.134 -38.959 1.00 93.44 260 GLY A CA 1
ATOM 2049 C C . GLY A 1 260 ? 11.360 8.384 -38.093 1.00 93.44 260 GLY A C 1
ATOM 2050 O O . GLY A 1 260 ? 10.426 9.063 -38.524 1.00 93.44 260 GLY A O 1
ATOM 2051 N N . ARG A 1 261 ? 11.326 7.877 -36.855 1.00 95.75 261 ARG A N 1
ATOM 2052 C CA . ARG A 1 261 ? 10.206 8.002 -35.902 1.00 95.75 261 ARG A CA 1
ATOM 2053 C C . ARG A 1 261 ? 10.337 9.268 -35.050 1.00 95.75 261 ARG A C 1
ATOM 2055 O O . ARG A 1 261 ? 10.425 9.221 -33.824 1.00 95.75 261 ARG A O 1
ATOM 2062 N N . TYR A 1 262 ? 10.348 10.429 -35.705 1.00 95.81 262 TYR A N 1
ATOM 2063 C CA . TYR A 1 262 ? 10.717 11.708 -35.077 1.00 95.81 262 TYR A CA 1
ATOM 2064 C C . TYR A 1 262 ? 9.819 12.151 -33.913 1.00 95.81 262 TYR A C 1
ATOM 2066 O O . TYR A 1 262 ? 10.316 12.732 -32.951 1.00 95.81 262 TYR A O 1
ATOM 2074 N N . ALA A 1 263 ? 8.510 11.883 -33.975 1.00 96.19 263 ALA A N 1
ATOM 2075 C CA . ALA A 1 263 ? 7.586 12.271 -32.906 1.00 96.19 263 ALA A CA 1
ATOM 2076 C C . ALA A 1 263 ? 7.893 11.529 -31.594 1.00 96.19 263 ALA A C 1
ATOM 2078 O O . ALA A 1 263 ? 7.973 12.140 -30.533 1.00 96.19 263 ALA A O 1
ATOM 2079 N N . GLU A 1 264 ? 8.132 10.221 -31.679 1.00 95.12 264 GLU A N 1
ATOM 2080 C CA . GLU A 1 264 ? 8.469 9.389 -30.522 1.00 95.12 264 GLU A CA 1
ATOM 2081 C C . GLU A 1 264 ? 9.880 9.687 -30.012 1.00 95.12 264 GLU A C 1
ATOM 2083 O O . GLU A 1 264 ? 10.107 9.723 -28.803 1.00 95.12 264 GLU A O 1
ATOM 2088 N N . ALA A 1 265 ? 10.813 9.975 -30.926 1.00 96.38 265 ALA A N 1
ATOM 2089 C CA . ALA A 1 265 ? 12.149 10.433 -30.569 1.00 96.38 265 ALA A CA 1
ATOM 2090 C C . ALA A 1 265 ? 12.098 11.712 -29.722 1.00 96.38 265 ALA A C 1
ATOM 2092 O O . ALA A 1 265 ? 12.747 11.790 -28.681 1.00 96.38 265 ALA A O 1
ATOM 2093 N N . ALA A 1 266 ? 11.284 12.694 -30.128 1.00 96.62 266 ALA A N 1
ATOM 2094 C CA . ALA A 1 266 ? 11.099 13.930 -29.376 1.00 96.62 266 ALA A CA 1
ATOM 2095 C C . ALA A 1 266 ? 10.562 13.660 -27.962 1.00 96.62 266 ALA A C 1
ATOM 2097 O O . ALA A 1 266 ? 11.096 14.210 -27.001 1.00 96.62 266 ALA A O 1
ATOM 2098 N N . THR A 1 267 ? 9.571 12.774 -27.810 1.00 95.44 267 THR A N 1
ATOM 2099 C CA . THR A 1 267 ? 9.072 12.362 -26.487 1.00 95.44 267 THR A CA 1
ATOM 2100 C C . THR A 1 267 ? 10.176 11.742 -25.628 1.00 95.44 267 THR A C 1
ATOM 2102 O O . THR A 1 267 ? 10.327 12.117 -24.466 1.00 95.44 267 THR A O 1
ATOM 2105 N N . ALA A 1 268 ? 10.989 10.845 -26.190 1.00 92.94 268 ALA A N 1
ATOM 2106 C CA . ALA A 1 268 ? 12.091 10.220 -25.463 1.00 92.94 268 ALA A CA 1
ATOM 2107 C C . ALA A 1 268 ? 13.166 11.242 -25.041 1.00 92.94 268 ALA A C 1
ATOM 2109 O O . ALA A 1 268 ? 13.627 11.223 -23.900 1.00 92.94 268 ALA A O 1
ATOM 2110 N N . PHE A 1 269 ? 13.521 12.192 -25.909 1.00 94.62 269 PHE A N 1
ATOM 2111 C CA . PHE A 1 269 ? 14.461 13.260 -25.559 1.00 94.62 269 PHE A CA 1
ATOM 2112 C C . PHE A 1 269 ? 13.922 14.206 -24.481 1.00 94.62 269 PHE A C 1
ATOM 2114 O O . PHE A 1 269 ? 14.681 14.615 -23.601 1.00 94.62 269 PHE A O 1
ATOM 2121 N N . VAL A 1 270 ? 12.625 14.527 -24.513 1.00 94.75 270 VAL A N 1
ATOM 2122 C CA . VAL A 1 270 ? 11.970 15.310 -23.454 1.00 94.75 270 VAL A CA 1
ATOM 2123 C C . VAL A 1 270 ? 12.086 14.591 -22.111 1.00 94.75 270 VAL A C 1
ATOM 2125 O O . VAL A 1 270 ? 12.449 15.222 -21.121 1.00 94.75 270 VAL A O 1
ATOM 2128 N N . GLU A 1 271 ? 11.864 13.277 -22.068 1.00 91.19 271 GLU A N 1
ATOM 2129 C CA . GLU A 1 271 ? 12.034 12.510 -20.828 1.00 91.19 271 GLU A CA 1
ATOM 2130 C C . GLU A 1 271 ? 13.489 12.462 -20.350 1.00 91.19 271 GLU A C 1
ATOM 2132 O O . GLU A 1 271 ? 13.768 12.665 -19.165 1.00 91.19 271 GLU A O 1
ATOM 2137 N N . ALA A 1 272 ? 14.445 12.282 -21.265 1.00 92.00 272 ALA A N 1
ATOM 2138 C CA . ALA A 1 272 ? 15.867 12.341 -20.933 1.00 92.00 272 ALA A CA 1
ATOM 2139 C C . ALA A 1 272 ? 16.254 13.692 -20.297 1.00 92.00 272 ALA A C 1
ATOM 2141 O O . ALA A 1 272 ? 16.974 13.735 -19.292 1.00 92.00 272 ALA A O 1
ATOM 2142 N N . ALA A 1 273 ? 15.751 14.799 -20.854 1.00 91.50 273 ALA A N 1
ATOM 2143 C CA . ALA A 1 273 ? 15.990 16.143 -20.339 1.00 91.50 273 ALA A CA 1
ATOM 2144 C C . ALA A 1 273 ? 15.337 16.353 -18.964 1.00 91.50 273 ALA A C 1
ATOM 2146 O O . ALA A 1 273 ? 16.006 16.818 -18.040 1.00 91.50 273 ALA A O 1
ATOM 2147 N N . SER A 1 274 ? 14.076 15.948 -18.798 1.00 88.44 274 SER A N 1
ATOM 2148 C CA . SER A 1 274 ? 13.343 16.036 -17.528 1.00 88.44 274 SER A CA 1
ATOM 2149 C C . SER A 1 274 ? 14.052 15.282 -16.400 1.00 88.44 274 SER A C 1
ATOM 2151 O O . SER A 1 274 ? 14.242 15.823 -15.306 1.00 88.44 274 SER A O 1
ATOM 2153 N N . LEU A 1 275 ? 14.521 14.057 -16.662 1.00 86.25 275 LEU A N 1
ATOM 2154 C CA . LEU A 1 275 ? 15.267 13.264 -15.680 1.00 86.25 275 LEU A CA 1
ATOM 2155 C C . LEU A 1 275 ? 16.630 13.884 -15.342 1.00 86.25 275 LEU A C 1
ATOM 2157 O O . LEU A 1 275 ? 17.040 13.863 -14.181 1.00 86.25 275 LEU A O 1
ATOM 2161 N N . SER A 1 276 ? 17.319 14.463 -16.329 1.00 83.88 276 SER A N 1
ATOM 2162 C CA . SER A 1 276 ? 18.607 15.139 -16.117 1.00 83.88 276 SER A CA 1
ATOM 2163 C C . SER A 1 276 ? 18.458 16.397 -15.259 1.00 83.88 276 SER A C 1
ATOM 2165 O O . SER A 1 276 ? 19.226 16.593 -14.319 1.00 83.88 276 SER A O 1
ATOM 2167 N N . LEU A 1 277 ? 17.445 17.224 -15.534 1.00 83.31 277 LEU A N 1
ATOM 2168 C CA . LEU A 1 277 ? 17.140 18.421 -14.744 1.00 83.31 277 LEU A CA 1
ATOM 2169 C C . LEU A 1 277 ? 16.771 18.057 -13.303 1.00 83.31 277 LEU A C 1
ATOM 2171 O O . LEU A 1 277 ? 17.331 18.614 -12.363 1.00 83.31 277 LEU A O 1
ATOM 2175 N N . THR A 1 278 ? 15.931 17.034 -13.128 1.00 76.75 278 THR A N 1
ATOM 2176 C CA . THR A 1 278 ? 15.569 16.518 -11.799 1.00 76.75 278 THR A CA 1
ATOM 2177 C C . THR A 1 278 ? 16.795 16.034 -11.013 1.00 76.75 278 THR A C 1
ATOM 2179 O O . THR A 1 278 ? 16.852 16.177 -9.792 1.00 76.75 278 THR A O 1
ATOM 2182 N N . ALA A 1 279 ? 17.797 15.452 -11.681 1.00 69.00 279 ALA A N 1
ATOM 2183 C CA . ALA A 1 279 ? 19.043 15.043 -11.034 1.00 69.00 279 ALA A CA 1
ATOM 2184 C C . ALA A 1 279 ? 19.901 16.244 -10.590 1.00 69.00 279 ALA A C 1
ATOM 2186 O O . ALA A 1 279 ? 20.539 16.178 -9.538 1.00 69.00 279 ALA A O 1
ATOM 2187 N N . LEU A 1 280 ? 19.892 17.340 -11.356 1.00 66.81 280 LEU A N 1
ATOM 2188 C CA . LEU A 1 280 ? 20.632 18.571 -11.053 1.00 66.81 280 LEU A CA 1
ATOM 2189 C C . LEU A 1 280 ? 20.006 19.370 -9.900 1.00 66.81 280 LEU A C 1
ATOM 2191 O O . LEU A 1 280 ? 20.742 19.844 -9.036 1.00 66.81 280 LEU A O 1
ATOM 2195 N N . ASP A 1 281 ? 18.674 19.443 -9.817 1.00 59.72 281 ASP A N 1
ATOM 2196 C CA . ASP A 1 281 ? 17.957 20.112 -8.713 1.00 59.72 281 ASP A CA 1
ATOM 2197 C C . ASP A 1 281 ? 18.259 19.490 -7.338 1.00 59.72 281 ASP A C 1
ATOM 2199 O O . ASP A 1 281 ? 18.152 20.132 -6.296 1.00 59.72 281 ASP A O 1
ATOM 2203 N N . VAL A 1 282 ? 18.688 18.228 -7.316 1.00 57.66 282 VAL A N 1
ATOM 2204 C CA . VAL A 1 282 ? 19.086 17.513 -6.091 1.00 57.66 282 VAL A CA 1
ATOM 2205 C C . VAL A 1 282 ? 20.515 17.865 -5.682 1.00 57.66 282 VAL A C 1
ATOM 2207 O O . VAL A 1 282 ? 20.862 17.770 -4.506 1.00 57.66 282 VAL A O 1
ATOM 2210 N N . GLN A 1 283 ? 21.352 18.250 -6.646 1.00 51.81 283 GLN A N 1
ATOM 2211 C CA . GLN A 1 283 ? 22.744 18.637 -6.418 1.00 51.81 283 GLN A CA 1
ATOM 2212 C C . GLN A 1 283 ? 22.890 20.127 -6.097 1.00 51.81 283 GLN A C 1
ATOM 2214 O O . GLN A 1 283 ? 23.845 20.515 -5.425 1.00 51.81 283 GLN A O 1
ATOM 2219 N N . VAL A 1 284 ? 21.944 20.956 -6.536 1.00 38.66 284 VAL A N 1
ATOM 2220 C CA . VAL A 1 284 ? 21.938 22.395 -6.280 1.00 38.66 284 VAL A CA 1
ATOM 2221 C C . VAL A 1 284 ? 20.762 22.715 -5.358 1.00 38.66 284 VAL A C 1
ATOM 2223 O O . VAL A 1 284 ? 19.646 22.871 -5.844 1.00 38.66 284 VAL A O 1
ATOM 2226 N N . PRO A 1 285 ? 20.961 22.846 -4.030 1.00 39.09 285 PRO A N 1
ATOM 2227 C CA . PRO A 1 285 ? 19.902 23.364 -3.184 1.00 39.09 285 PRO A CA 1
ATOM 2228 C C . PRO A 1 285 ? 19.597 24.785 -3.655 1.00 39.09 285 PRO A C 1
ATOM 2230 O O . PRO A 1 285 ? 20.419 25.692 -3.502 1.00 39.09 285 PRO A O 1
ATOM 2233 N N . PHE A 1 286 ? 18.428 24.971 -4.266 1.00 39.75 286 PHE A N 1
ATOM 2234 C CA . PHE A 1 286 ? 17.942 26.282 -4.662 1.00 39.75 286 PHE A CA 1
ATOM 2235 C C . PHE A 1 286 ? 17.709 27.102 -3.391 1.00 39.75 286 PHE A C 1
ATOM 2237 O O . PHE A 1 286 ? 16.651 27.054 -2.765 1.00 39.75 286 PHE A O 1
ATOM 2244 N N . GLN A 1 287 ? 18.727 27.850 -2.967 1.00 38.28 287 GLN A N 1
ATOM 2245 C CA . GLN A 1 287 ? 18.546 28.898 -1.981 1.00 38.28 287 GLN A CA 1
ATOM 2246 C C . GLN A 1 287 ? 17.759 30.007 -2.667 1.00 38.28 287 GLN A C 1
ATOM 2248 O O . GLN A 1 287 ? 18.317 30.824 -3.400 1.00 38.28 287 GLN A O 1
ATOM 2253 N N . SER A 1 288 ? 16.449 30.043 -2.423 1.00 35.88 288 SER A N 1
ATOM 2254 C CA . SER A 1 288 ? 15.648 31.222 -2.714 1.00 35.88 288 SER A CA 1
ATOM 2255 C C . SER A 1 288 ? 16.317 32.409 -2.022 1.00 35.88 288 SER A C 1
ATOM 2257 O O . SER A 1 288 ? 16.264 32.532 -0.794 1.00 35.88 288 SER A O 1
ATOM 2259 N N . ARG A 1 289 ? 16.984 33.279 -2.788 1.00 34.31 289 ARG A N 1
ATOM 2260 C CA . ARG A 1 289 ? 17.405 34.583 -2.281 1.00 34.31 289 ARG A CA 1
ATOM 2261 C C . ARG A 1 289 ? 16.131 35.303 -1.856 1.00 34.31 289 ARG A C 1
ATOM 2263 O O . ARG A 1 289 ? 15.377 35.770 -2.705 1.00 34.31 289 ARG A O 1
ATOM 2270 N N . ARG A 1 290 ? 15.889 35.399 -0.544 1.00 37.78 290 ARG A N 1
ATOM 2271 C CA . ARG A 1 290 ? 14.996 36.428 -0.010 1.00 37.78 290 ARG A CA 1
ATOM 2272 C C . ARG A 1 290 ? 15.602 37.760 -0.434 1.00 37.78 290 ARG A C 1
ATOM 2274 O O . ARG A 1 290 ? 16.653 38.153 0.068 1.00 37.78 290 ARG A O 1
ATOM 2281 N N . GLY A 1 291 ? 14.980 38.406 -1.414 1.00 33.88 291 GLY A N 1
ATOM 2282 C CA . GLY A 1 291 ? 15.262 39.803 -1.697 1.00 33.88 291 GLY A CA 1
ATOM 2283 C C . GLY A 1 291 ? 14.984 40.627 -0.433 1.00 33.88 291 GLY A C 1
ATOM 2284 O O . GLY A 1 291 ? 14.066 40.288 0.320 1.00 33.88 291 GLY A O 1
ATOM 2285 N N . PRO A 1 292 ? 15.762 41.684 -0.158 1.00 39.97 292 PRO A N 1
ATOM 2286 C CA . PRO A 1 292 ? 15.464 42.600 0.930 1.00 39.97 292 PRO A CA 1
ATOM 2287 C C . PRO A 1 292 ? 14.251 43.433 0.503 1.00 39.97 292 PRO A C 1
ATOM 2289 O O . PRO A 1 292 ? 14.389 44.462 -0.149 1.00 39.97 292 PRO A O 1
ATOM 2292 N N . GLY A 1 293 ? 13.046 42.946 0.778 1.00 41.66 293 GLY A N 1
ATOM 2293 C CA . GLY A 1 293 ? 11.827 43.603 0.322 1.00 41.66 293 GLY A CA 1
ATOM 2294 C C . GLY A 1 293 ? 10.589 42.963 0.920 1.00 41.66 293 GLY A C 1
ATOM 2295 O O . GLY A 1 293 ? 10.027 42.040 0.346 1.00 41.66 293 GLY A O 1
ATOM 2296 N N . GLY A 1 294 ? 10.191 43.465 2.083 1.00 29.56 294 GLY A N 1
ATOM 2297 C CA . GLY A 1 294 ? 8.974 43.074 2.785 1.00 29.56 294 GLY A CA 1
ATOM 2298 C C . GLY A 1 294 ? 8.818 43.889 4.062 1.00 29.56 294 GLY A C 1
ATOM 2299 O O . GLY A 1 294 ? 8.933 43.352 5.156 1.00 29.56 294 GLY A O 1
ATOM 2300 N N . LEU A 1 295 ? 8.664 45.205 3.900 1.00 37.22 295 LEU A N 1
ATOM 2301 C CA . LEU A 1 295 ? 8.023 46.073 4.884 1.00 37.22 295 LEU A CA 1
ATOM 2302 C C . LEU A 1 295 ? 6.512 45.963 4.640 1.00 37.22 295 LEU A C 1
ATOM 2304 O O . LEU A 1 295 ? 6.085 46.178 3.504 1.00 37.22 295 LEU A O 1
ATOM 2308 N N . GLY A 1 296 ? 5.743 45.646 5.682 1.00 34.72 296 GLY A N 1
ATOM 2309 C CA . GLY A 1 296 ? 4.281 45.534 5.648 1.00 34.72 296 GLY A CA 1
ATOM 2310 C C . GLY A 1 296 ? 3.781 44.397 6.513 1.00 34.72 296 GLY A C 1
ATOM 2311 O O . GLY A 1 296 ? 3.826 43.253 6.017 1.00 34.72 296 GLY A O 1
#

Radius of gyration: 27.25 Å; chains: 1; bounding box: 61×62×85 Å

Secondary structure (DSSP, 8-state):
-----GGGS-HHHHHHHHTTTGGGS-HHHHHHHHHHHHHTT--HHHHH--EEEEETTSPPEEE-HHHHHHHHHS-PPTT-EEEEE-TTS-EEEEEE-SSSEEEEEEETTEEEEEEEE--HHHHHHHHHHHHTT---GGG--SEE-TTT-EEEEEES-HHHHHHHHHHHHHTT---EEE-HHHH--TT--EEEEESTT-HHHHHHHHHHHHHHHHHHHHHHHHHHTT-HHHHHHHHHHHHHTT---HHHHHHHHHHHHHTT-HHHHHHHHHHHHHHHHHHHHHHS-------S----

Sequence (296 aa):
MQPDDFAAYHDEDLVRALTLERANYQAPYLASVAAELARRNVDPQAFIDQVEVRYHAAASATCTIAQALAKASEELPLWHLLAFTRYFGDTLVVQRELRSYLVNVYRGEEYAFSFFVAEGQSLQDLLRRFLTLADWDHLAGTTYQLDSWHPLLRTRSPRYMQKIATALADEGLPFTVQTPVLSHDPRGQLTLLVPDNDPAASAVLHKVEDHLSSLRDQATAAFAANDRDRELAIYAELATCGLNNPAIYYNLGSALAEAGRYAEAATAFVEAASLSLTALDVQVPFQSRRGPGGLG

Foldseek 3Di:
DPLDPCVPPDLVVLLCCLFQVVVVDDPVVNVSSVVVCVVVVHDSQVQFQWKWKDKQPDDIDTGGLVVVLVVLVDDAPAQTWMWIATPQAKIWIWGHHPQWIKIWTGDRNDTDWIATGRDSVLVSVLSSCVSRRHDRVVSGDDIHDQVQWDFPDKAQFPLLVVVLSVLCVVVVFDKDWDFCSRVVPPLRIITIIGHPPPVVSNVSVVVVVVVLVVLVVQLVVCVVVVVLVSNLVSLVVNVSSRHLALVSLQSNLVSCVVVVNNVSSVVSNVSSVVSVVSVVCVVDVPPPPPDPDDDD

pLDDT: mean 88.27, std 13.73, range [29.56, 97.75]